Protein AF-A0A971LID7-F1 (afdb_monomer)

pLDDT: mean 89.4, std 10.36, range [44.41, 98.19]

Foldseek 3Di:
DPPVVVVVVVLVVVLVVQCVVCVVPDDPVVSVVCSVVVCCVVCVLLVDDQPQFCQFPVLQVLLLVLLQVVCVVPVPLNVVDDDDDFPDFVVPLVRLLVVVVVCVVVVHDLLPDAAEGEHRQFDADEKEKAKQADCPSSVLLQVLLCVLPVGHHYDHDDTNQNSVSVSTYIYIHHFYADPDDGDTDRPQPSHNPSNGGHVVSSVSSSVSVSVSSVD

Radius of gyration: 20.79 Å; Cα contacts (8 Å, |Δi|>4): 294; chains: 1; bounding box: 54×36×59 Å

Structure (mmCIF, N/CA/C/O backbone):
data_AF-A0A971LID7-F1
#
_entry.id   AF-A0A971LID7-F1
#
loop_
_atom_site.group_PDB
_atom_site.id
_atom_site.type_symbol
_atom_site.label_atom_id
_atom_site.label_alt_id
_atom_site.label_comp_id
_atom_site.label_asym_id
_atom_site.label_entity_id
_atom_site.label_seq_id
_atom_site.pdbx_PDB_ins_code
_atom_site.Cartn_x
_atom_site.Cartn_y
_atom_site.Cartn_z
_atom_site.occupancy
_atom_site.B_iso_or_equiv
_atom_site.auth_seq_id
_atom_site.auth_comp_id
_atom_site.auth_asym_id
_atom_site.auth_atom_id
_atom_site.pdbx_PDB_model_num
ATOM 1 N N . MET A 1 1 ? 10.188 20.038 -8.652 1.00 44.41 1 MET A N 1
ATOM 2 C CA . MET A 1 1 ? 10.215 19.538 -10.044 1.00 44.41 1 MET A CA 1
ATOM 3 C C . MET A 1 1 ? 9.379 18.275 -10.093 1.00 44.41 1 MET A C 1
ATOM 5 O O . MET A 1 1 ? 9.530 17.454 -9.197 1.00 44.41 1 MET A O 1
ATOM 9 N N . SER A 1 2 ? 8.440 18.159 -11.033 1.00 47.00 2 SER A N 1
ATOM 10 C CA . SER A 1 2 ? 7.658 16.927 -11.201 1.00 47.00 2 SER A CA 1
ATOM 11 C C . SER A 1 2 ? 8.573 15.790 -11.665 1.00 47.00 2 SER A C 1
ATOM 13 O O . SER A 1 2 ? 9.577 16.038 -12.333 1.00 47.00 2 SER A O 1
ATOM 15 N N . THR A 1 3 ? 8.239 14.547 -11.318 1.00 45.56 3 THR A N 1
ATOM 16 C CA . THR A 1 3 ? 9.013 13.346 -11.680 1.00 45.56 3 THR A CA 1
ATOM 17 C C . THR A 1 3 ? 9.307 13.278 -13.185 1.00 45.56 3 THR A C 1
ATOM 19 O O . THR A 1 3 ? 10.420 12.942 -13.576 1.00 45.56 3 THR A O 1
ATOM 22 N N . GLY A 1 4 ? 8.370 13.727 -14.030 1.00 45.84 4 GLY A N 1
ATOM 23 C CA . GLY A 1 4 ? 8.560 13.814 -15.483 1.00 45.84 4 GLY A CA 1
ATOM 24 C C . GLY A 1 4 ? 9.669 14.775 -15.935 1.00 45.84 4 GLY A C 1
ATOM 25 O O . GLY A 1 4 ? 10.348 14.493 -16.916 1.00 45.84 4 GLY A O 1
ATOM 26 N N . VAL A 1 5 ? 9.926 15.867 -15.204 1.00 51.91 5 VAL A N 1
ATOM 27 C CA . VAL A 1 5 ? 11.026 16.799 -15.526 1.00 51.91 5 VAL A CA 1
ATOM 28 C C . VAL A 1 5 ? 12.383 16.173 -15.203 1.00 51.91 5 VAL A C 1
ATOM 30 O O . VAL A 1 5 ? 13.340 16.358 -15.947 1.00 51.91 5 VAL A O 1
ATOM 33 N N . ILE A 1 6 ? 12.468 15.398 -14.118 1.00 59.06 6 ILE A N 1
ATOM 34 C CA . ILE A 1 6 ? 13.699 14.689 -13.740 1.00 59.06 6 ILE A CA 1
ATOM 35 C C . ILE A 1 6 ? 14.003 13.585 -14.759 1.00 59.06 6 ILE A C 1
ATOM 37 O O . ILE A 1 6 ? 15.133 13.495 -15.229 1.00 59.06 6 ILE A O 1
ATOM 41 N N . ILE A 1 7 ? 12.994 12.805 -15.162 1.00 66.81 7 ILE A N 1
ATOM 42 C CA . ILE A 1 7 ? 13.140 11.784 -16.210 1.00 66.81 7 ILE A CA 1
ATOM 43 C C . ILE A 1 7 ? 13.570 12.430 -17.532 1.00 66.81 7 ILE A C 1
ATOM 45 O O . ILE A 1 7 ? 14.521 11.963 -18.152 1.00 66.81 7 ILE A O 1
ATOM 49 N N . GLY A 1 8 ? 12.939 13.540 -17.930 1.00 67.50 8 GLY A N 1
ATOM 50 C CA . GLY A 1 8 ? 13.308 14.273 -19.142 1.00 67.50 8 GLY A CA 1
ATOM 51 C C . GLY A 1 8 ? 14.768 14.736 -19.138 1.00 67.50 8 GLY A C 1
ATOM 52 O O . GLY A 1 8 ? 15.484 14.511 -20.108 1.00 67.50 8 GLY A O 1
ATOM 53 N N . LEU A 1 9 ? 15.244 15.311 -18.030 1.00 69.81 9 LEU A N 1
ATOM 54 C CA . LEU A 1 9 ? 16.638 15.753 -17.898 1.00 69.81 9 LEU A CA 1
ATOM 55 C C . LEU A 1 9 ? 17.636 14.587 -17.915 1.00 69.81 9 LEU A C 1
ATOM 57 O O . LEU A 1 9 ? 18.691 14.699 -18.535 1.00 69.81 9 LEU A O 1
ATOM 61 N N . VAL A 1 10 ? 17.301 13.460 -17.277 1.00 73.38 10 VAL A N 1
ATOM 62 C CA . VAL A 1 10 ? 18.136 12.248 -17.300 1.00 73.38 10 VAL A CA 1
ATOM 63 C C . VAL A 1 10 ? 18.210 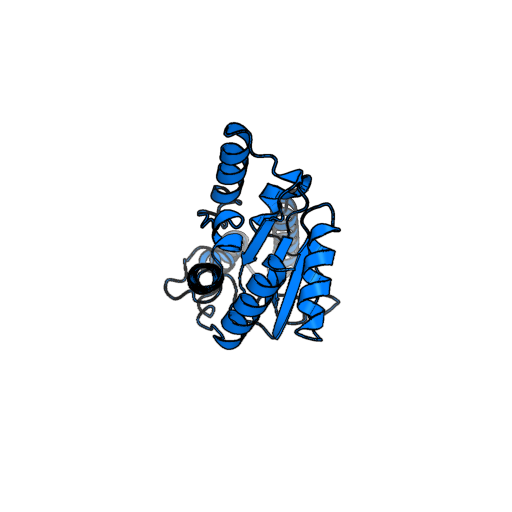11.663 -18.711 1.00 73.38 10 VAL A C 1
ATOM 65 O O . VAL A 1 10 ? 19.297 11.307 -19.158 1.00 73.38 10 VAL A O 1
ATOM 68 N N . LEU A 1 11 ? 17.094 11.613 -19.443 1.00 71.50 11 LEU A N 1
ATOM 69 C CA . LEU A 1 11 ? 17.064 11.119 -20.823 1.00 71.50 11 LEU A CA 1
ATOM 70 C C . LEU A 1 11 ? 17.853 12.016 -21.781 1.00 71.50 11 LEU A C 1
ATOM 72 O O . LEU A 1 11 ? 18.574 11.502 -22.632 1.00 71.50 11 LEU A O 1
ATOM 76 N N . VAL A 1 12 ? 17.772 13.339 -21.615 1.00 76.19 12 VAL A N 1
ATOM 77 C CA . VAL A 1 12 ? 18.581 14.290 -22.394 1.00 76.19 12 VAL A CA 1
ATOM 78 C C . VAL A 1 12 ? 20.069 14.122 -22.075 1.00 76.19 12 VAL A C 1
ATOM 80 O O . VAL A 1 12 ? 20.877 14.013 -22.995 1.00 76.19 12 VAL A O 1
ATOM 83 N N . GLY A 1 13 ? 20.433 14.023 -20.792 1.00 76.25 13 GLY A N 1
ATOM 84 C CA . GLY A 1 13 ? 21.824 13.834 -20.371 1.00 76.25 13 GLY A CA 1
ATOM 85 C C . GLY A 1 13 ? 22.430 12.509 -20.849 1.00 76.25 13 GLY A C 1
ATOM 86 O O . GLY A 1 13 ? 23.551 12.488 -21.356 1.00 76.25 13 GLY A O 1
ATOM 87 N N . LEU A 1 14 ? 21.680 11.407 -20.751 1.00 75.19 14 LEU A N 1
ATOM 88 C CA . LEU A 1 14 ? 22.087 10.107 -21.295 1.00 75.19 14 LEU A CA 1
ATOM 89 C C . LEU A 1 14 ? 22.173 10.138 -22.826 1.00 75.19 14 LEU A C 1
ATOM 91 O O . LEU A 1 14 ? 23.105 9.569 -23.389 1.00 75.19 14 LEU A O 1
ATOM 95 N N . GLY A 1 15 ? 21.248 10.838 -23.490 1.00 74.75 15 GLY A N 1
ATOM 96 C CA . GLY A 1 15 ? 21.253 11.035 -24.939 1.00 74.75 15 GLY A CA 1
ATOM 97 C C . GLY A 1 15 ? 22.497 11.774 -25.432 1.00 74.75 15 GLY A C 1
ATOM 98 O O . GLY A 1 15 ? 23.124 11.331 -26.391 1.00 74.75 15 GLY A O 1
ATOM 99 N N . GLU A 1 16 ? 22.919 12.842 -24.750 1.00 79.19 16 GLU A N 1
ATOM 100 C CA . GLU A 1 16 ? 24.163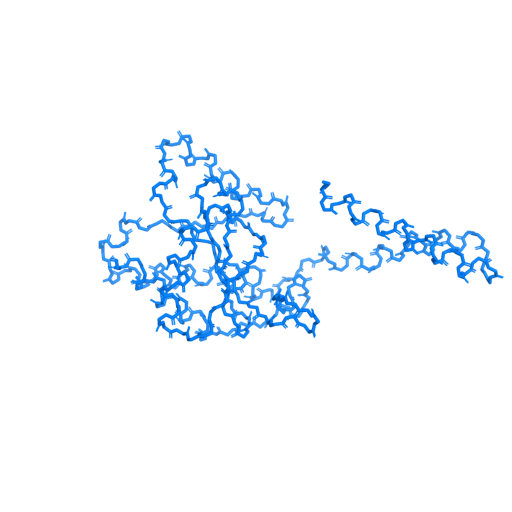 13.545 -25.088 1.00 79.19 16 GLU A CA 1
ATOM 101 C C . GLU A 1 16 ? 25.408 12.679 -24.886 1.00 79.19 16 GLU A C 1
ATOM 103 O O . GLU A 1 16 ? 26.316 12.692 -25.722 1.00 79.19 16 GLU A O 1
ATOM 108 N N . LEU A 1 17 ? 25.470 11.930 -23.782 1.00 79.12 17 LEU A N 1
ATOM 109 C CA . LEU A 1 17 ? 26.598 11.045 -23.496 1.00 79.12 17 LEU A CA 1
ATOM 110 C C . LEU A 1 17 ? 26.709 9.944 -24.563 1.00 79.12 17 LEU A C 1
ATOM 112 O O . LEU A 1 17 ? 27.794 9.674 -25.077 1.00 79.12 17 LEU A O 1
ATOM 116 N N . PHE A 1 18 ? 25.567 9.364 -24.940 1.00 78.69 18 PHE A N 1
ATOM 117 C CA . PHE A 1 18 ? 25.451 8.354 -25.988 1.00 78.69 18 PHE A CA 1
ATOM 118 C C . PHE A 1 18 ? 25.844 8.912 -27.361 1.00 78.69 18 PHE A C 1
ATOM 120 O O . PHE A 1 18 ? 26.627 8.291 -28.081 1.00 78.69 18 PHE A O 1
ATOM 127 N N . HIS A 1 19 ? 25.384 10.123 -27.695 1.00 78.31 19 HIS A N 1
ATOM 128 C CA . HIS A 1 19 ? 25.754 10.801 -28.933 1.00 78.31 19 HIS A CA 1
ATOM 129 C C . HIS A 1 19 ? 27.262 11.062 -28.993 1.00 78.31 19 HIS A C 1
ATOM 131 O O . HIS A 1 19 ? 27.889 10.768 -30.004 1.00 78.31 19 HIS A O 1
ATOM 137 N N . LYS A 1 20 ? 27.884 11.565 -27.919 1.00 83.81 20 LYS A N 1
ATOM 138 C CA . LYS A 1 20 ? 29.340 11.800 -27.880 1.00 83.81 20 LYS A CA 1
ATOM 139 C C . LYS A 1 20 ? 30.149 10.510 -28.031 1.00 83.81 20 LYS A C 1
ATOM 141 O O . LYS A 1 20 ? 31.185 10.528 -28.688 1.00 83.81 20 LYS A O 1
ATOM 146 N N . ALA A 1 21 ? 29.677 9.404 -27.457 1.00 84.19 21 ALA A N 1
ATOM 147 C CA . ALA A 1 21 ? 30.359 8.114 -27.528 1.00 84.19 21 ALA A CA 1
ATOM 148 C C . ALA A 1 21 ? 30.295 7.468 -28.925 1.00 84.19 21 ALA A C 1
ATOM 150 O O . ALA A 1 21 ? 31.259 6.832 -29.349 1.00 84.19 21 ALA A O 1
ATOM 151 N N . LEU A 1 22 ? 29.176 7.626 -29.639 1.00 83.38 22 LEU A N 1
ATOM 152 C CA . LEU A 1 22 ? 28.918 6.924 -30.903 1.00 83.38 22 LEU A CA 1
ATOM 153 C C . LEU A 1 22 ? 29.047 7.801 -32.156 1.00 83.38 22 LEU A C 1
ATOM 155 O O . LEU A 1 22 ? 29.185 7.258 -33.252 1.00 83.38 22 LEU A O 1
ATOM 159 N N . ALA A 1 23 ? 29.063 9.131 -32.010 1.00 85.69 23 ALA A N 1
ATOM 160 C CA . ALA A 1 23 ? 29.255 10.088 -33.106 1.00 85.69 23 ALA A CA 1
ATOM 161 C C . ALA A 1 23 ? 30.463 9.812 -34.015 1.00 85.69 23 ALA A C 1
ATOM 163 O O . ALA A 1 23 ? 30.320 9.994 -35.222 1.00 85.69 23 ALA A O 1
ATOM 164 N N . PRO A 1 24 ? 31.623 9.348 -33.509 1.00 89.94 24 PRO A N 1
ATOM 165 C CA . PRO A 1 24 ? 32.760 9.036 -34.376 1.00 89.94 24 PRO A CA 1
ATOM 166 C C . PRO A 1 24 ? 32.548 7.811 -35.278 1.00 89.94 24 PRO A C 1
ATOM 168 O O . PRO A 1 24 ? 33.286 7.637 -36.244 1.00 89.94 24 PRO A O 1
ATOM 171 N N . TYR A 1 25 ? 31.580 6.948 -34.957 1.00 90.00 25 TYR A N 1
ATOM 172 C CA . TYR A 1 25 ? 31.441 5.618 -35.559 1.00 90.00 25 TYR A CA 1
ATOM 173 C C . TYR A 1 25 ? 30.175 5.452 -36.403 1.00 90.00 25 TYR A C 1
ATOM 175 O O . TYR A 1 25 ? 30.097 4.517 -37.198 1.00 90.00 25 TYR A O 1
ATOM 183 N N . LEU A 1 26 ? 29.176 6.324 -36.233 1.00 88.69 26 LEU A N 1
ATOM 184 C CA . LEU A 1 26 ? 27.870 6.201 -36.879 1.00 88.69 26 LEU A CA 1
ATOM 185 C C . LEU A 1 26 ? 27.457 7.507 -37.571 1.00 88.69 26 LEU A C 1
ATOM 187 O O . LEU A 1 26 ? 27.704 8.592 -37.045 1.00 88.69 26 LEU A O 1
ATOM 191 N N . PRO A 1 27 ? 26.777 7.434 -38.728 1.00 90.56 27 PRO A N 1
ATOM 192 C CA . PRO A 1 27 ? 26.273 8.622 -39.401 1.00 90.56 27 PRO A CA 1
ATOM 193 C C . PRO A 1 27 ? 25.132 9.265 -38.594 1.00 90.56 27 PRO A C 1
ATOM 195 O O . PRO A 1 27 ? 24.313 8.573 -37.984 1.00 90.56 27 PRO A O 1
ATOM 198 N N . LEU A 1 28 ? 25.042 10.599 -38.635 1.00 83.69 28 LEU A N 1
ATOM 199 C CA . LEU A 1 28 ? 24.078 11.393 -37.857 1.00 83.69 28 LEU A CA 1
ATOM 200 C C . LEU A 1 28 ? 22.614 10.897 -37.939 1.00 83.69 28 LEU A C 1
ATOM 202 O O . LEU A 1 28 ? 21.976 10.810 -36.890 1.00 83.69 28 LEU A O 1
ATOM 206 N N . PRO A 1 29 ? 22.067 10.499 -39.110 1.00 86.38 29 PRO A N 1
ATOM 207 C CA . PRO A 1 29 ? 20.702 9.974 -39.185 1.00 86.38 29 PRO A CA 1
ATOM 208 C C . PRO A 1 29 ? 20.486 8.704 -38.348 1.00 86.38 29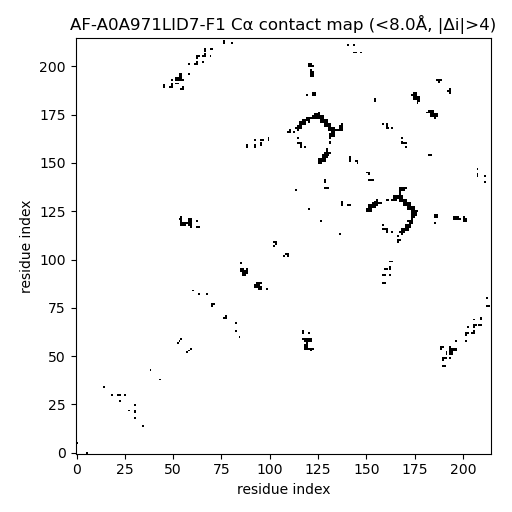 PRO A C 1
ATOM 210 O O . PRO A 1 29 ? 19.415 8.523 -37.773 1.00 86.38 29 PRO A O 1
ATOM 213 N N . VAL A 1 30 ? 21.505 7.843 -38.238 1.00 84.62 30 VAL A N 1
ATOM 214 C CA . VAL A 1 30 ? 21.444 6.610 -37.436 1.00 84.62 30 VAL A CA 1
ATOM 215 C C . VAL A 1 30 ? 21.461 6.940 -35.944 1.00 84.62 30 VAL A C 1
ATOM 217 O O . VAL A 1 30 ? 20.699 6.349 -35.185 1.00 84.62 30 VAL A O 1
ATOM 220 N N . LEU A 1 31 ? 22.262 7.918 -35.517 1.00 83.12 31 LEU A N 1
ATOM 221 C CA . LEU A 1 31 ? 22.300 8.364 -34.118 1.00 83.12 31 LEU A CA 1
ATOM 222 C C . LEU A 1 31 ? 20.969 8.971 -33.674 1.00 83.12 31 LEU A C 1
ATOM 224 O O . LEU A 1 31 ? 20.465 8.616 -32.611 1.00 83.12 31 LEU A O 1
ATOM 228 N N . LEU A 1 32 ? 20.371 9.824 -34.511 1.00 82.50 32 LEU A N 1
ATOM 229 C CA . LEU A 1 32 ? 19.053 10.405 -34.250 1.00 82.50 32 LEU A CA 1
ATOM 230 C C . LEU A 1 32 ? 17.966 9.322 -34.183 1.00 82.50 32 LEU A C 1
ATOM 232 O O . LEU A 1 32 ? 17.130 9.347 -33.281 1.00 82.50 32 LEU A O 1
ATOM 236 N N . ALA A 1 33 ? 18.006 8.337 -35.086 1.00 84.19 33 ALA A N 1
ATOM 237 C CA . ALA A 1 33 ? 17.080 7.208 -35.053 1.00 84.19 33 ALA A CA 1
ATOM 238 C C . ALA A 1 33 ? 17.233 6.379 -33.767 1.00 84.19 33 ALA A C 1
ATOM 240 O O . ALA A 1 33 ? 16.233 6.078 -33.121 1.00 84.19 33 ALA A O 1
ATOM 241 N N . LEU A 1 34 ? 18.462 6.058 -33.347 1.00 83.06 34 LEU A N 1
ATOM 242 C CA . LEU A 1 34 ? 18.717 5.332 -32.099 1.00 83.06 34 LEU A CA 1
ATOM 243 C C . LEU A 1 34 ? 18.244 6.117 -30.873 1.00 83.06 34 LEU A C 1
ATOM 245 O O . LEU A 1 34 ? 17.610 5.539 -29.996 1.00 83.06 34 LEU A O 1
ATOM 249 N N . GLN A 1 35 ? 18.496 7.426 -30.827 1.00 80.62 35 GLN A N 1
ATOM 250 C CA . GLN A 1 35 ? 18.089 8.286 -29.715 1.00 80.62 35 GLN A CA 1
ATOM 251 C C . GLN A 1 35 ? 16.563 8.378 -29.564 1.00 80.62 35 GLN A C 1
ATOM 253 O O . GLN A 1 35 ? 16.073 8.515 -28.446 1.00 80.62 35 GLN A O 1
ATOM 258 N N . LEU A 1 36 ? 15.810 8.266 -30.663 1.00 81.94 36 LEU A N 1
ATOM 259 C CA . LEU A 1 36 ? 14.346 8.237 -30.644 1.00 81.94 36 LEU A CA 1
ATOM 260 C C . LEU A 1 36 ? 13.784 6.831 -30.383 1.00 81.94 36 LEU A C 1
ATOM 262 O O . LEU A 1 36 ? 12.818 6.687 -29.637 1.00 81.94 36 LEU A O 1
ATOM 266 N N . LEU A 1 37 ? 14.383 5.789 -30.966 1.00 83.50 37 LEU A N 1
ATOM 267 C CA . LEU A 1 37 ? 13.881 4.414 -30.875 1.00 83.50 37 LEU A CA 1
ATOM 268 C C . LEU A 1 37 ? 14.213 3.739 -29.542 1.00 83.50 37 LEU A C 1
ATOM 270 O O . LEU A 1 37 ? 13.381 2.996 -29.031 1.00 83.50 37 LEU A O 1
ATOM 274 N N . LEU A 1 38 ? 15.388 3.989 -28.956 1.00 80.12 38 LEU A N 1
ATOM 275 C CA . LEU A 1 38 ? 15.793 3.362 -27.690 1.00 80.12 38 LEU A CA 1
ATOM 276 C C . LEU A 1 38 ? 14.823 3.663 -26.541 1.00 80.12 38 LEU A C 1
ATOM 278 O O . LEU A 1 38 ? 14.383 2.709 -25.903 1.00 80.12 38 LEU A O 1
ATOM 282 N N . PRO A 1 39 ? 14.426 4.926 -26.281 1.00 76.81 39 PRO A N 1
ATOM 283 C CA . PRO A 1 39 ? 13.417 5.218 -25.271 1.00 76.81 39 PRO A CA 1
ATOM 284 C C . PRO A 1 39 ? 12.103 4.500 -25.567 1.00 76.81 39 PRO A C 1
ATOM 286 O O . PRO A 1 39 ? 11.531 3.897 -24.669 1.00 76.81 39 PRO A O 1
ATOM 289 N N . VAL A 1 40 ? 11.645 4.490 -26.822 1.00 78.75 40 VAL A N 1
ATOM 290 C CA . VAL A 1 40 ? 10.414 3.776 -27.184 1.00 78.75 40 VAL A CA 1
ATOM 291 C C . VAL A 1 40 ? 10.546 2.289 -26.858 1.00 78.75 40 VAL A C 1
ATOM 293 O O . VAL A 1 40 ? 9.693 1.754 -26.172 1.00 78.75 40 VAL A O 1
ATOM 296 N N . ILE A 1 41 ? 11.632 1.626 -27.247 1.00 79.94 41 ILE A N 1
ATOM 297 C CA . ILE A 1 41 ? 11.834 0.192 -26.985 1.00 79.94 41 ILE A CA 1
ATOM 298 C C . ILE A 1 41 ? 11.955 -0.105 -25.482 1.00 79.94 41 ILE A C 1
ATOM 300 O O . ILE A 1 41 ? 11.443 -1.120 -25.018 1.00 79.94 41 ILE A O 1
ATOM 304 N N . VAL A 1 42 ? 12.613 0.769 -24.717 1.00 75.12 42 VAL A N 1
ATOM 305 C CA . VAL A 1 42 ? 12.820 0.590 -23.271 1.00 75.12 42 VAL A CA 1
ATOM 306 C C . VAL A 1 42 ? 11.546 0.876 -22.473 1.00 75.12 42 VAL A C 1
ATOM 308 O O . VAL A 1 42 ? 11.257 0.159 -21.518 1.00 75.12 42 VAL A O 1
ATOM 311 N N . PHE A 1 43 ? 10.774 1.899 -22.851 1.00 71.00 43 PHE A N 1
ATOM 312 C CA . PHE A 1 43 ? 9.594 2.338 -22.102 1.00 71.00 43 PHE A CA 1
ATOM 313 C C . PHE A 1 43 ? 8.289 1.698 -22.586 1.00 71.00 43 PHE A C 1
ATOM 315 O O . PHE A 1 43 ? 7.395 1.509 -21.769 1.00 71.00 43 PHE A O 1
ATOM 322 N N . LEU A 1 44 ? 8.155 1.319 -23.863 1.00 73.06 44 LEU A N 1
ATOM 323 C CA . LEU A 1 44 ? 6.929 0.712 -24.406 1.00 73.06 44 LEU A CA 1
ATOM 324 C C . LEU A 1 44 ? 6.457 -0.519 -23.609 1.00 73.06 44 LEU A C 1
ATOM 326 O O . LEU A 1 44 ? 5.259 -0.590 -23.338 1.00 73.06 44 LEU A O 1
ATOM 330 N N . PRO A 1 45 ? 7.333 -1.446 -23.163 1.00 69.38 45 PRO A N 1
ATOM 331 C CA . PRO A 1 45 ? 6.907 -2.584 -22.351 1.00 69.38 45 PRO A CA 1
ATOM 332 C C . PRO A 1 45 ? 6.262 -2.192 -21.016 1.00 69.38 45 PRO A C 1
ATOM 334 O O . PRO A 1 45 ? 5.420 -2.939 -20.532 1.00 69.38 45 PRO A O 1
ATOM 337 N N . LEU A 1 46 ? 6.601 -1.026 -20.448 1.00 64.94 46 LEU A N 1
ATOM 338 C CA . LEU A 1 46 ? 5.989 -0.522 -19.209 1.00 64.94 46 LEU A CA 1
ATOM 339 C C . LEU A 1 46 ? 4.527 -0.098 -19.410 1.00 64.94 46 LEU A C 1
ATOM 341 O O . LEU A 1 46 ? 3.780 -0.003 -18.445 1.00 64.94 46 LEU A O 1
ATOM 345 N N . PHE A 1 47 ? 4.113 0.150 -20.656 1.00 67.31 47 PHE A N 1
ATOM 346 C CA . PHE A 1 47 ? 2.742 0.526 -21.006 1.00 67.31 47 PHE A CA 1
ATOM 347 C C . PHE A 1 47 ? 1.897 -0.656 -21.492 1.00 67.31 47 PHE A C 1
ATOM 349 O O . PHE A 1 47 ? 0.746 -0.455 -21.875 1.00 67.31 47 PHE A O 1
ATOM 356 N N . ILE A 1 48 ? 2.443 -1.877 -21.510 1.00 73.25 48 ILE A N 1
ATOM 357 C CA . ILE A 1 48 ? 1.693 -3.085 -21.869 1.00 73.25 48 ILE A CA 1
ATOM 358 C C . ILE A 1 48 ? 1.107 -3.675 -20.579 1.00 73.25 48 ILE A C 1
ATOM 360 O O . ILE A 1 48 ? 1.867 -4.195 -19.760 1.00 73.25 48 ILE A O 1
ATOM 364 N N . PRO A 1 49 ? -0.227 -3.648 -20.384 1.00 72.75 49 PRO A N 1
ATOM 365 C CA . PRO A 1 49 ? -0.830 -4.165 -19.163 1.00 72.75 49 PRO A CA 1
ATOM 366 C C . PRO A 1 49 ? -0.575 -5.666 -19.005 1.00 72.75 49 PRO A C 1
ATOM 368 O O . PRO A 1 49 ? -0.833 -6.456 -19.922 1.00 72.75 49 PRO A O 1
ATOM 371 N N . ASN A 1 50 ? -0.119 -6.078 -17.823 1.00 80.62 50 ASN A N 1
ATOM 372 C CA . ASN A 1 50 ? -0.001 -7.490 -17.483 1.00 80.62 50 ASN A CA 1
ATOM 373 C C . ASN A 1 50 ? -1.386 -8.060 -17.129 1.00 80.62 50 ASN A C 1
ATOM 375 O O . ASN A 1 50 ? -1.934 -7.784 -16.065 1.00 80.62 50 ASN A O 1
ATOM 379 N N . LYS A 1 51 ? -1.949 -8.902 -18.004 1.00 82.94 51 LYS A N 1
ATOM 380 C CA . LYS A 1 51 ? -3.259 -9.551 -17.782 1.00 82.94 51 LYS A CA 1
ATOM 381 C C . LYS A 1 51 ? -3.258 -10.592 -16.658 1.00 82.94 51 LYS A C 1
ATOM 383 O O . LYS A 1 51 ? -4.325 -11.034 -16.246 1.00 82.94 51 LYS A O 1
ATOM 388 N N . HIS A 1 52 ? -2.082 -11.006 -16.199 1.00 88.25 52 HIS A N 1
ATOM 389 C CA . HIS A 1 52 ? -1.901 -12.016 -15.160 1.00 88.25 52 HIS A CA 1
ATOM 390 C C . HIS A 1 52 ? -1.395 -11.409 -13.851 1.00 88.25 52 HIS A C 1
ATOM 392 O O . HIS A 1 52 ? -0.813 -12.124 -13.041 1.00 88.25 52 HIS A O 1
ATOM 398 N N . CYS A 1 53 ? -1.608 -10.104 -13.655 1.00 89.31 53 CYS A N 1
ATOM 399 C CA . CYS A 1 53 ? -1.120 -9.403 -12.481 1.00 89.31 53 CYS A CA 1
ATOM 400 C C . CYS A 1 53 ? -1.737 -9.954 -11.188 1.00 89.31 53 CYS A C 1
ATOM 402 O O . CYS A 1 53 ? -2.962 -9.928 -11.024 1.00 89.31 53 CYS A O 1
ATOM 404 N N . LEU A 1 54 ? -0.899 -10.454 -10.274 1.00 94.12 54 LEU A N 1
ATOM 405 C CA . LEU A 1 54 ? -1.352 -11.006 -8.992 1.00 94.12 54 LEU A CA 1
ATOM 406 C C . LEU A 1 54 ? -1.029 -10.104 -7.800 1.00 94.12 54 LEU A C 1
ATOM 408 O O . LEU A 1 54 ? -1.791 -10.116 -6.832 1.00 94.12 54 LEU A O 1
ATOM 412 N N . ASN A 1 55 ? 0.049 -9.319 -7.850 1.00 95.19 55 ASN A N 1
ATOM 413 C CA . ASN A 1 55 ? 0.403 -8.402 -6.778 1.00 95.19 55 ASN A CA 1
ATOM 414 C C . ASN A 1 55 ? -0.191 -7.008 -7.011 1.00 95.19 55 ASN A C 1
ATOM 416 O O . ASN A 1 55 ? -1.001 -6.601 -6.181 1.00 95.19 55 ASN A O 1
ATOM 420 N N . ASP A 1 56 ? 0.141 -6.337 -8.119 1.00 92.94 56 ASP A N 1
ATOM 421 C CA . ASP A 1 56 ? -0.175 -4.929 -8.430 1.00 92.94 56 ASP A CA 1
ATOM 422 C C . ASP A 1 56 ? -1.465 -4.710 -9.274 1.00 92.94 56 ASP A C 1
ATOM 424 O O . ASP A 1 56 ? -1.492 -4.857 -10.492 1.00 92.94 56 ASP A O 1
ATOM 428 N N . ASN A 1 57 ? -2.625 -4.386 -8.709 1.00 93.88 57 ASN A N 1
ATOM 429 C CA . ASN A 1 57 ? -2.943 -4.391 -7.287 1.00 93.88 57 ASN A CA 1
ATOM 430 C C . ASN A 1 57 ? -4.000 -5.454 -6.924 1.00 93.88 57 ASN A C 1
ATOM 432 O O . ASN A 1 57 ? -4.804 -5.290 -6.001 1.00 93.88 57 ASN A O 1
ATOM 436 N N . THR A 1 58 ? -4.013 -6.584 -7.645 1.00 95.69 58 THR A N 1
ATOM 437 C CA . THR A 1 58 ? -4.895 -7.730 -7.346 1.00 95.69 58 THR A CA 1
ATOM 438 C C . THR A 1 58 ? -4.756 -8.182 -5.886 1.00 95.69 58 THR A C 1
ATOM 440 O O . THR A 1 58 ? -5.754 -8.524 -5.247 1.00 95.69 58 THR A O 1
ATOM 443 N N . SER A 1 59 ? -3.551 -8.115 -5.309 1.00 97.56 59 SER A N 1
ATOM 444 C CA . SER A 1 59 ? -3.322 -8.474 -3.907 1.00 97.56 59 SER A CA 1
ATOM 445 C C . SER A 1 59 ? -4.044 -7.554 -2.917 1.00 97.56 59 SER A C 1
ATOM 447 O O . SER A 1 59 ? -4.619 -8.051 -1.947 1.00 97.56 59 SER A O 1
ATOM 449 N N . GLY A 1 60 ? -4.082 -6.241 -3.170 1.00 97.44 60 GLY A N 1
ATOM 450 C CA . GLY A 1 60 ? -4.828 -5.278 -2.361 1.00 97.44 60 GLY A CA 1
ATOM 451 C C . GLY A 1 60 ? -6.334 -5.539 -2.404 1.00 97.44 60 GLY A C 1
ATOM 452 O O . GLY A 1 60 ? -7.000 -5.513 -1.365 1.00 97.44 60 GLY A O 1
ATOM 453 N N . VAL A 1 61 ? -6.866 -5.900 -3.578 1.00 97.56 61 VAL A N 1
ATOM 454 C CA . VAL A 1 61 ? -8.272 -6.316 -3.728 1.00 97.56 61 VAL A CA 1
ATOM 455 C C . VAL A 1 61 ? -8.557 -7.571 -2.900 1.00 97.56 61 VAL A C 1
ATOM 457 O O . VAL A 1 61 ? -9.513 -7.596 -2.124 1.00 97.56 61 VAL A O 1
ATOM 460 N N . ILE A 1 62 ? -7.712 -8.600 -3.013 1.00 98.00 62 ILE A N 1
ATOM 461 C CA . ILE A 1 62 ? -7.856 -9.848 -2.251 1.00 98.00 62 ILE A CA 1
ATOM 462 C C . ILE A 1 62 ? -7.781 -9.581 -0.739 1.00 98.00 62 ILE A C 1
ATOM 464 O O . ILE A 1 62 ? -8.569 -10.151 0.020 1.00 98.00 62 ILE A O 1
ATOM 468 N N . ALA A 1 63 ? -6.877 -8.709 -0.286 1.00 98.19 63 ALA A N 1
ATOM 469 C CA . ALA A 1 63 ? -6.775 -8.321 1.120 1.00 98.19 63 ALA A CA 1
ATOM 470 C C . ALA A 1 63 ? -8.064 -7.643 1.614 1.00 98.19 63 ALA A C 1
ATOM 472 O O . ALA A 1 63 ? -8.612 -8.043 2.640 1.00 98.19 63 ALA A O 1
ATOM 473 N N . LEU A 1 64 ? -8.610 -6.680 0.861 1.00 97.94 64 LEU A N 1
ATOM 474 C CA . LEU A 1 64 ? -9.864 -6.009 1.220 1.00 97.94 64 LEU A CA 1
ATOM 475 C C . LEU A 1 64 ? -11.055 -6.973 1.265 1.00 97.94 64 LEU A C 1
ATOM 477 O O . LEU A 1 64 ? -11.880 -6.868 2.171 1.00 97.94 64 LEU A O 1
ATOM 481 N N . LEU A 1 65 ? -11.141 -7.931 0.338 1.00 98.19 65 LEU A N 1
ATOM 482 C CA . LEU A 1 65 ? -12.193 -8.952 0.351 1.00 98.19 65 LEU A CA 1
A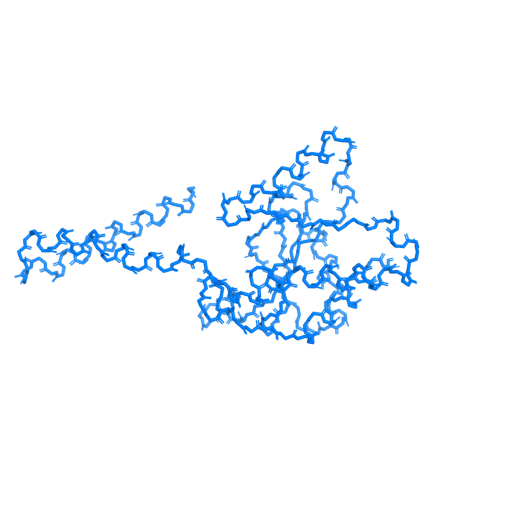TOM 483 C C . LEU A 1 65 ? -12.060 -9.903 1.550 1.00 98.19 65 LEU A C 1
ATOM 485 O O . LEU A 1 65 ? -13.068 -10.254 2.167 1.00 98.19 65 LEU A O 1
ATOM 489 N N . ASN A 1 66 ? -10.836 -10.285 1.925 1.00 98.00 66 ASN A N 1
ATOM 490 C CA . ASN A 1 66 ? -10.598 -11.089 3.125 1.00 98.00 66 ASN A CA 1
ATOM 491 C C . ASN A 1 66 ? -10.956 -10.333 4.407 1.00 98.00 66 ASN A C 1
ATOM 493 O O . ASN A 1 66 ? -11.630 -10.897 5.269 1.00 98.00 66 ASN A O 1
ATOM 497 N N . ILE A 1 67 ? -10.596 -9.050 4.505 1.00 97.69 67 ILE A N 1
ATOM 498 C CA . ILE A 1 67 ? -11.004 -8.182 5.616 1.00 97.69 67 ILE A CA 1
ATOM 499 C C . ILE A 1 67 ? -12.532 -8.061 5.654 1.00 97.69 67 ILE A C 1
ATOM 501 O O . ILE A 1 67 ? -13.130 -8.245 6.710 1.00 97.69 67 ILE A O 1
ATOM 505 N N . ALA A 1 68 ? -13.190 -7.828 4.513 1.00 97.06 68 ALA A N 1
ATOM 506 C CA . ALA A 1 68 ? -14.651 -7.765 4.434 1.00 97.06 68 ALA A CA 1
ATOM 507 C C . ALA A 1 68 ? -15.311 -9.046 4.963 1.00 97.06 68 ALA A C 1
ATOM 509 O O . ALA A 1 68 ? -16.290 -8.977 5.708 1.00 97.06 68 ALA A O 1
ATOM 510 N N . ARG A 1 69 ? -14.761 -10.211 4.594 1.00 97.31 69 ARG A N 1
ATOM 511 C CA . ARG A 1 69 ? -15.227 -11.516 5.069 1.00 97.31 69 ARG A CA 1
ATOM 512 C C . ARG A 1 69 ? -15.036 -11.656 6.577 1.00 97.31 69 ARG A C 1
ATOM 514 O O . ARG A 1 69 ? -15.987 -12.041 7.247 1.00 97.31 69 ARG A O 1
ATOM 521 N N . ALA A 1 70 ? -13.851 -11.332 7.093 1.00 96.69 70 ALA A N 1
ATOM 522 C CA . ALA A 1 70 ? -13.531 -11.432 8.516 1.00 96.69 70 ALA A CA 1
ATOM 523 C C . ALA A 1 70 ? -14.405 -10.502 9.373 1.00 96.69 70 ALA A C 1
ATOM 525 O O . ALA A 1 70 ? -14.893 -10.904 10.421 1.00 96.69 70 ALA A O 1
ATOM 526 N N . LEU A 1 71 ? -14.705 -9.289 8.896 1.00 95.94 71 LEU A N 1
ATOM 527 C CA . LEU A 1 71 ? -15.571 -8.336 9.599 1.00 95.94 71 LEU A CA 1
ATOM 528 C C . LEU A 1 71 ? -17.018 -8.825 9.791 1.00 95.94 71 LEU A C 1
ATOM 530 O O . LEU A 1 71 ? -17.745 -8.235 10.592 1.00 95.94 71 LEU A O 1
ATOM 534 N N . ASN A 1 72 ? -17.463 -9.883 9.102 1.00 94.94 72 ASN A N 1
ATOM 535 C CA . ASN A 1 72 ? -18.772 -10.484 9.375 1.00 94.94 72 ASN A CA 1
ATOM 536 C C . ASN A 1 72 ? -18.866 -11.059 10.791 1.00 94.94 72 ASN A C 1
ATOM 538 O O . ASN A 1 72 ? -19.948 -11.016 11.377 1.00 94.94 72 ASN A O 1
ATOM 542 N N . ASP A 1 73 ? -17.739 -11.496 11.350 1.00 95.19 73 ASP A N 1
ATOM 543 C CA . ASP A 1 73 ? -17.656 -12.019 12.711 1.00 95.19 73 ASP A CA 1
ATOM 544 C C . ASP A 1 73 ? -17.582 -10.884 13.760 1.00 95.19 73 ASP A C 1
ATOM 546 O O . ASP A 1 73 ? -17.712 -11.130 14.957 1.00 95.19 73 ASP A O 1
ATOM 550 N N . TYR A 1 74 ? -17.466 -9.616 13.321 1.00 94.56 74 TYR A N 1
ATOM 551 C CA . TYR A 1 74 ? -17.330 -8.423 14.172 1.00 94.56 74 TYR A CA 1
ATOM 552 C C . TYR A 1 74 ? -18.377 -7.337 13.834 1.00 94.56 74 TYR A C 1
ATOM 554 O O . TYR A 1 74 ? -18.048 -6.299 13.243 1.00 94.56 74 TYR A O 1
ATOM 562 N N . PRO A 1 75 ? -19.656 -7.497 14.240 1.00 91.62 75 PRO A N 1
ATOM 563 C CA . PRO A 1 75 ? -20.743 -6.591 13.843 1.00 91.62 75 PRO A CA 1
ATOM 564 C C . PRO A 1 75 ? -20.524 -5.113 14.205 1.00 91.62 75 PRO A C 1
ATOM 566 O O . PRO A 1 75 ? -20.972 -4.222 13.481 1.00 91.62 75 PRO A O 1
ATOM 569 N N . ASN A 1 76 ? -19.832 -4.839 15.316 1.00 92.50 76 ASN A N 1
ATOM 570 C CA . ASN A 1 76 ? -19.508 -3.477 15.748 1.00 92.50 76 ASN A CA 1
ATOM 571 C C . ASN A 1 76 ? -18.456 -2.824 14.840 1.00 92.50 76 ASN A C 1
ATOM 573 O O . ASN A 1 76 ? -18.633 -1.670 14.443 1.00 92.50 76 ASN A O 1
ATOM 577 N N . LEU A 1 77 ? -17.410 -3.564 14.460 1.00 92.88 77 LEU A N 1
ATOM 578 C CA . LEU A 1 77 ? -16.367 -3.081 13.551 1.00 92.88 77 LEU A CA 1
ATOM 579 C C . LEU A 1 77 ? -16.906 -2.877 12.144 1.00 92.88 77 LEU A C 1
ATOM 581 O O . LEU A 1 77 ? -16.641 -1.848 11.525 1.00 92.88 77 LEU A O 1
ATOM 585 N N . ARG A 1 78 ? -17.755 -3.794 11.672 1.00 92.75 78 ARG A N 1
ATOM 586 C CA . ARG A 1 78 ? -18.392 -3.703 10.355 1.00 92.75 78 ARG A CA 1
ATOM 587 C C . ARG A 1 78 ? -19.165 -2.396 10.141 1.00 92.75 78 ARG A C 1
ATOM 589 O O . ARG A 1 78 ? -19.261 -1.931 9.012 1.00 92.75 78 ARG A O 1
ATOM 596 N N . ARG A 1 79 ? -19.705 -1.780 11.201 1.00 90.75 79 ARG A N 1
ATOM 597 C CA . ARG A 1 79 ? -20.394 -0.473 11.120 1.00 90.75 79 ARG A CA 1
ATOM 598 C C . ARG A 1 79 ? -19.443 0.728 11.094 1.00 90.75 79 ARG A C 1
ATOM 600 O O . ARG A 1 79 ? -19.869 1.819 10.725 1.00 90.75 79 ARG A O 1
ATOM 607 N N . ARG A 1 80 ? -18.189 0.552 11.519 1.00 91.75 80 ARG A N 1
ATOM 608 C CA . ARG A 1 80 ? -17.176 1.616 11.648 1.00 91.75 80 ARG A CA 1
ATOM 609 C C . ARG A 1 80 ? -16.162 1.610 10.507 1.00 91.75 80 ARG A C 1
ATOM 611 O O . ARG A 1 80 ? -15.624 2.660 10.168 1.00 91.75 80 ARG A O 1
ATOM 618 N N . VAL A 1 81 ? -15.923 0.450 9.903 1.00 94.56 81 VAL A N 1
ATOM 619 C CA . VAL A 1 81 ? -14.976 0.281 8.800 1.00 94.56 81 VAL A CA 1
ATOM 620 C C . VAL A 1 81 ? -15.678 0.492 7.461 1.00 94.56 81 VAL A C 1
ATOM 622 O O . VAL A 1 81 ? -16.762 -0.033 7.212 1.00 94.56 81 VAL A O 1
ATOM 625 N N . ARG A 1 82 ? -15.038 1.256 6.574 1.00 94.81 82 ARG A N 1
ATOM 626 C CA . ARG A 1 82 ? -15.446 1.413 5.175 1.00 94.81 82 ARG A CA 1
ATOM 627 C C . ARG A 1 82 ? -14.353 0.846 4.286 1.00 94.81 82 ARG A C 1
ATOM 629 O O . ARG A 1 82 ? -13.186 1.172 4.477 1.00 94.81 82 ARG A O 1
ATOM 636 N N . LEU A 1 83 ? -14.745 0.034 3.313 1.00 96.81 83 LEU A N 1
ATOM 637 C CA . LEU A 1 83 ? -13.843 -0.533 2.317 1.00 96.81 83 LEU A CA 1
ATOM 638 C C . LEU A 1 83 ? -14.124 0.146 0.978 1.00 96.81 83 LEU A C 1
ATOM 640 O O . LEU A 1 83 ? -15.286 0.330 0.613 1.00 96.81 83 LEU A O 1
ATOM 644 N N . ALA A 1 84 ? -13.071 0.539 0.270 1.00 96.81 84 ALA A N 1
ATOM 645 C CA . ALA A 1 84 ? -13.175 1.197 -1.023 1.00 96.81 84 ALA A CA 1
ATOM 646 C C . ALA A 1 84 ? -12.178 0.575 -1.997 1.00 96.81 84 ALA A C 1
ATOM 648 O O . ALA A 1 84 ? -11.008 0.410 -1.667 1.00 96.81 84 ALA A O 1
ATOM 649 N N . LEU A 1 85 ? -12.665 0.257 -3.193 1.00 97.50 85 LEU A N 1
ATOM 650 C CA . LEU A 1 85 ? -11.848 -0.092 -4.347 1.00 97.50 85 LEU A CA 1
ATOM 651 C C . LEU A 1 85 ? -11.818 1.135 -5.255 1.00 97.50 85 LEU A C 1
ATOM 653 O O . LEU A 1 85 ? -12.871 1.692 -5.572 1.00 97.50 85 LEU A O 1
ATOM 657 N N . VAL A 1 86 ? -10.622 1.583 -5.613 1.00 95.56 86 VAL A N 1
ATOM 658 C CA . VAL A 1 86 ? -10.406 2.743 -6.482 1.00 95.56 86 VAL A CA 1
ATOM 659 C C . VAL A 1 86 ? -9.758 2.286 -7.779 1.00 95.56 86 VAL A C 1
ATOM 661 O O . VAL A 1 86 ? -9.052 1.285 -7.806 1.00 95.56 86 VAL A O 1
ATOM 664 N N . ASP A 1 87 ? -10.048 3.010 -8.853 1.00 92.62 87 ASP A N 1
ATOM 665 C CA . ASP A 1 87 ? -9.555 2.714 -10.195 1.00 92.62 87 ASP A CA 1
ATOM 666 C C . ASP A 1 87 ? -8.599 3.820 -10.670 1.00 92.62 87 ASP A C 1
ATOM 668 O O . ASP A 1 87 ? -8.592 4.931 -10.126 1.00 92.62 87 ASP A O 1
ATOM 672 N N . LEU A 1 88 ? -7.829 3.538 -11.720 1.00 90.81 88 LEU A N 1
ATOM 673 C CA . LEU A 1 88 ? -6.949 4.494 -12.392 1.00 90.81 88 LEU A CA 1
ATOM 674 C C . LEU A 1 88 ? -5.880 5.107 -11.460 1.00 90.81 88 LEU A C 1
ATOM 676 O O . LEU A 1 88 ? -5.595 6.310 -11.539 1.00 90.81 88 LEU A O 1
ATOM 680 N N . GLU A 1 89 ? -5.294 4.287 -10.580 1.00 89.94 89 GLU A N 1
ATOM 681 C CA . GLU A 1 89 ? -4.111 4.638 -9.771 1.00 89.94 89 GLU A CA 1
ATOM 682 C C . GLU A 1 89 ? -2.945 5.015 -10.702 1.00 89.94 89 GLU A C 1
ATOM 684 O O . GLU A 1 89 ? -2.471 6.155 -10.679 1.00 89.94 89 GLU A O 1
ATOM 689 N N . GLU A 1 90 ? -2.649 4.130 -11.656 1.00 82.19 90 GLU A N 1
ATOM 690 C CA . GLU A 1 90 ? -1.535 4.223 -12.613 1.00 82.19 90 GLU A CA 1
ATOM 691 C C . GLU A 1 90 ? -1.625 5.422 -13.570 1.00 82.19 90 GLU A C 1
ATOM 693 O O . GLU A 1 90 ? -0.654 5.830 -14.209 1.00 82.19 90 GLU A O 1
ATOM 698 N N . VAL A 1 91 ? -2.812 6.028 -13.675 1.00 84.38 91 VAL A N 1
ATOM 699 C CA . VAL A 1 91 ? -3.079 7.215 -14.507 1.00 84.38 91 VAL A CA 1
ATOM 700 C C . VAL A 1 91 ? -3.024 8.504 -13.666 1.00 84.38 91 VAL A C 1
ATOM 702 O O . VAL A 1 91 ? -3.456 9.575 -14.092 1.00 84.38 91 VAL A O 1
ATOM 705 N N . GLY A 1 92 ? -2.464 8.435 -12.454 1.00 85.31 92 GLY A N 1
ATOM 706 C CA . GLY A 1 92 ? -2.218 9.590 -11.591 1.00 85.31 92 GLY A CA 1
ATOM 707 C C . GLY A 1 92 ? -3.194 9.729 -10.422 1.00 85.31 92 GLY A C 1
ATOM 708 O O . GLY A 1 92 ? -3.597 10.851 -10.085 1.00 85.31 92 GLY A O 1
ATOM 709 N N . LEU A 1 93 ? -3.535 8.610 -9.776 1.00 93.62 93 LEU A N 1
ATOM 710 C CA . LEU A 1 93 ? -4.367 8.531 -8.569 1.00 93.62 93 LEU A CA 1
ATOM 711 C C . LEU A 1 93 ? -5.794 9.051 -8.793 1.00 93.62 93 LEU A C 1
ATOM 713 O O . LEU A 1 93 ? -6.394 9.687 -7.919 1.00 93.62 93 LEU A O 1
ATOM 717 N N . VAL A 1 94 ? -6.335 8.874 -10.001 1.00 95.00 94 VAL A N 1
ATOM 718 C CA . VAL A 1 94 ? -7.588 9.528 -10.402 1.00 95.00 94 VAL A CA 1
ATOM 719 C C . VAL A 1 94 ? -8.743 9.056 -9.520 1.00 95.00 94 VAL A C 1
ATOM 721 O O . VAL A 1 94 ? -9.480 9.899 -8.998 1.00 95.00 94 VAL A O 1
ATOM 724 N N . GLY A 1 95 ? -8.876 7.748 -9.288 1.00 96.06 95 GLY A N 1
ATOM 725 C CA . GLY A 1 95 ? -9.937 7.183 -8.455 1.00 96.06 95 GLY A CA 1
ATOM 726 C C . GLY A 1 95 ? -9.877 7.655 -7.005 1.00 96.06 95 GLY A C 1
ATOM 727 O O . GLY A 1 95 ? -10.872 8.167 -6.489 1.00 96.06 95 GLY A O 1
ATOM 728 N N . SER A 1 96 ? -8.716 7.576 -6.348 1.00 97.00 96 SER A N 1
ATOM 729 C CA . SER A 1 96 ? -8.580 8.002 -4.946 1.00 97.00 96 SER A CA 1
ATOM 730 C C . SER A 1 96 ? -8.786 9.506 -4.755 1.00 97.00 96 SER A C 1
ATOM 732 O O . SER A 1 96 ? -9.383 9.929 -3.759 1.00 97.00 96 SER A O 1
ATOM 734 N N . ARG A 1 97 ? -8.388 10.342 -5.725 1.00 97.00 97 ARG A N 1
ATOM 735 C CA . ARG A 1 97 ? -8.682 11.786 -5.702 1.00 97.00 97 ARG A CA 1
ATOM 736 C C . ARG A 1 97 ? -10.178 12.063 -5.802 1.00 97.00 97 ARG A C 1
ATOM 738 O O . ARG A 1 97 ? -10.679 12.903 -5.051 1.00 97.00 97 ARG A O 1
ATOM 745 N N . HIS A 1 98 ? -10.885 11.368 -6.692 1.00 97.25 98 HIS A N 1
ATOM 746 C CA . HIS A 1 98 ? -12.337 11.495 -6.817 1.00 97.25 98 HIS A CA 1
ATOM 747 C C . HIS A 1 98 ? -13.052 10.992 -5.563 1.00 97.25 98 HIS A C 1
ATOM 749 O O . HIS A 1 98 ? -13.939 11.683 -5.065 1.00 97.25 98 HIS A O 1
ATOM 755 N N . LEU A 1 99 ? -12.623 9.861 -4.994 1.00 97.50 99 LEU A N 1
ATOM 756 C CA . LEU A 1 99 ? -13.157 9.344 -3.734 1.00 97.50 99 LEU A CA 1
ATOM 757 C C . LEU A 1 99 ? -13.006 10.370 -2.607 1.00 97.50 99 LEU A C 1
ATOM 759 O O . LEU A 1 99 ? -13.979 10.678 -1.919 1.00 97.50 99 LEU A O 1
ATOM 763 N N . ARG A 1 100 ? -11.813 10.957 -2.449 1.00 97.12 100 ARG A N 1
ATOM 764 C CA . ARG A 1 100 ? -11.580 12.016 -1.460 1.00 97.12 100 ARG A CA 1
ATOM 765 C C . ARG A 1 100 ? -12.537 13.189 -1.658 1.00 97.12 100 ARG A C 1
ATOM 767 O O . ARG A 1 100 ? -13.170 13.633 -0.706 1.00 97.12 100 ARG A O 1
ATOM 774 N N . GLN A 1 101 ? -12.648 13.694 -2.887 1.00 96.88 101 GLN A N 1
ATOM 775 C CA . GLN A 1 101 ? -13.542 14.811 -3.202 1.00 96.88 101 GLN A CA 1
ATOM 776 C C . GLN A 1 101 ? -15.005 14.472 -2.914 1.00 96.88 101 GLN A C 1
ATOM 778 O O . GLN A 1 101 ? -15.723 15.307 -2.368 1.00 96.88 101 GLN A O 1
ATOM 783 N N . TYR A 1 102 ? -15.440 13.264 -3.267 1.00 97.19 102 TYR A N 1
ATOM 784 C CA . TYR A 1 102 ? -16.784 12.779 -2.989 1.00 97.19 102 TYR A CA 1
ATOM 785 C C . TYR A 1 102 ? -17.060 12.759 -1.484 1.00 97.19 102 TYR A C 1
ATOM 787 O O . TYR A 1 102 ? -18.027 13.374 -1.045 1.00 97.19 102 TYR A O 1
ATOM 795 N N . LEU A 1 103 ? -16.185 12.146 -0.682 1.00 96.38 103 LEU A N 1
ATOM 796 C CA . LEU A 1 103 ? -16.352 12.073 0.772 1.00 96.38 103 LEU A CA 1
ATOM 797 C C . LEU A 1 103 ? -16.391 13.466 1.419 1.00 96.38 103 LEU A C 1
ATOM 799 O O . LEU A 1 103 ? -17.264 13.723 2.246 1.00 96.38 103 LEU A O 1
ATOM 803 N N . CYS A 1 104 ? -15.530 14.393 0.984 1.00 95.06 104 CYS A N 1
ATOM 804 C CA . CYS A 1 104 ? -15.586 15.783 1.444 1.00 95.06 104 CYS A CA 1
ATOM 805 C C . CYS A 1 104 ? -16.916 16.465 1.082 1.00 95.06 104 CYS A C 1
ATOM 807 O O . CYS A 1 104 ? -17.483 17.170 1.911 1.00 95.06 104 CYS A O 1
ATOM 809 N N . LYS A 1 105 ? -17.443 16.250 -0.133 1.00 97.12 105 LYS A N 1
ATOM 810 C CA . LYS A 1 105 ? -18.757 16.785 -0.545 1.00 97.12 105 LYS A CA 1
ATOM 811 C C . LYS A 1 105 ? -19.910 16.201 0.272 1.00 97.12 105 LYS A C 1
ATOM 813 O O . LYS A 1 105 ? -20.894 16.893 0.492 1.00 97.12 105 LYS A O 1
ATOM 818 N N . GLN A 1 106 ? -19.781 14.957 0.730 1.00 96.31 106 GLN A N 1
ATOM 819 C CA . GLN A 1 106 ? -20.738 14.312 1.633 1.00 96.31 106 GLN A CA 1
ATOM 820 C C . GLN A 1 106 ? -20.584 14.762 3.100 1.00 96.31 106 GLN A C 1
ATOM 822 O O . GLN A 1 106 ? -21.265 14.228 3.970 1.00 96.31 106 GLN A O 1
ATOM 827 N N . GLY A 1 107 ? -19.691 15.714 3.398 1.00 94.69 107 GLY A N 1
ATOM 828 C CA . GLY A 1 107 ? -19.477 16.224 4.754 1.00 94.69 107 GLY A CA 1
ATOM 829 C C . GLY A 1 107 ? -18.744 15.255 5.685 1.00 94.69 107 GLY A C 1
ATOM 830 O O . GLY A 1 107 ? -18.820 15.411 6.899 1.00 94.69 107 GLY A O 1
ATOM 831 N N . VAL A 1 108 ? -18.048 14.247 5.146 1.00 94.44 108 VAL A N 1
ATOM 832 C CA . VAL A 1 108 ? -17.257 13.310 5.956 1.00 94.44 108 VAL A CA 1
ATOM 833 C C . VAL A 1 108 ? -15.983 14.000 6.438 1.00 94.44 108 VAL A C 1
ATOM 835 O O . VAL A 1 108 ? -15.183 14.461 5.619 1.00 94.44 108 VAL A O 1
ATOM 838 N N . ASP A 1 109 ? -15.760 14.020 7.755 1.00 94.31 109 ASP A N 1
ATOM 839 C CA . ASP A 1 109 ? -14.48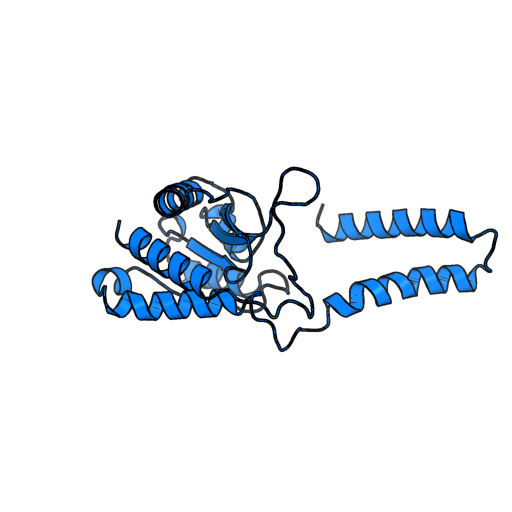8 14.467 8.322 1.00 94.31 109 ASP A CA 1
ATOM 840 C C . ASP A 1 109 ? -13.426 13.367 8.200 1.00 94.31 109 ASP A C 1
ATOM 842 O O . ASP A 1 109 ? -13.401 12.379 8.933 1.00 94.31 109 ASP A O 1
ATOM 846 N N . LEU A 1 110 ? -12.533 13.544 7.231 1.00 94.44 110 LEU A N 1
ATOM 847 C CA . LEU A 1 110 ? -11.448 12.608 6.959 1.00 94.44 110 LEU A CA 1
ATOM 848 C C . LEU A 1 110 ? -10.282 12.739 7.957 1.00 94.44 110 LEU A C 1
ATOM 850 O O . LEU A 1 110 ? -9.443 11.839 8.028 1.00 94.44 110 LEU A O 1
ATOM 854 N N . HIS A 1 111 ? -10.192 13.834 8.723 1.00 93.00 111 HIS A N 1
ATOM 855 C CA . HIS A 1 111 ? -9.117 14.020 9.700 1.00 93.00 111 HIS A CA 1
ATOM 856 C C . HIS A 1 111 ? -9.261 13.100 10.913 1.00 93.00 111 HIS A C 1
ATOM 858 O O . HIS A 1 111 ? -8.233 12.682 11.454 1.00 93.00 111 HIS A O 1
ATOM 864 N N . ASP A 1 112 ? -10.481 12.695 11.253 1.00 89.06 112 ASP A N 1
ATOM 865 C CA . ASP A 1 112 ? -10.758 11.745 12.336 1.00 89.06 112 ASP A CA 1
ATOM 866 C C . ASP A 1 112 ? -10.667 10.278 11.887 1.00 89.06 112 ASP A C 1
ATOM 868 O O . ASP A 1 112 ? -10.614 9.365 12.708 1.00 89.06 112 ASP A O 1
ATOM 872 N N . MET A 1 113 ? -10.576 10.021 10.579 1.00 92.81 113 MET A N 1
ATOM 873 C CA . MET A 1 113 ? -10.508 8.663 10.036 1.00 92.81 113 MET A CA 1
ATOM 874 C C . MET A 1 113 ? -9.078 8.118 9.979 1.00 92.81 113 MET A C 1
ATOM 876 O O . MET A 1 113 ? -8.144 8.803 9.555 1.00 92.81 113 MET A O 1
ATOM 880 N N . MET A 1 114 ? -8.901 6.838 10.306 1.00 94.75 114 MET A N 1
ATOM 881 C CA . MET A 1 114 ? -7.716 6.084 9.897 1.00 94.75 114 MET A CA 1
ATOM 882 C C . MET A 1 114 ? -7.892 5.625 8.444 1.00 94.75 114 MET A C 1
ATOM 884 O O . MET A 1 114 ? -8.778 4.828 8.148 1.00 94.75 114 MET A O 1
ATOM 888 N N . ILE A 1 115 ? -7.054 6.131 7.538 1.00 96.88 115 ILE A N 1
ATOM 889 C CA . ILE A 1 115 ? -7.099 5.794 6.109 1.00 96.88 115 ILE A CA 1
ATOM 890 C C . ILE A 1 115 ? -5.884 4.928 5.791 1.00 96.88 115 ILE A C 1
ATOM 892 O O . ILE A 1 115 ? -4.750 5.406 5.881 1.00 96.88 115 ILE A O 1
ATOM 896 N N . ILE A 1 116 ? -6.137 3.670 5.430 1.00 97.69 116 ILE A N 1
ATOM 897 C CA . ILE A 1 116 ? -5.116 2.668 5.115 1.00 97.69 116 ILE A CA 1
ATOM 898 C C . ILE A 1 116 ? -5.344 2.193 3.683 1.00 97.69 116 ILE A C 1
ATOM 900 O O . ILE A 1 116 ? -6.424 1.711 3.355 1.00 97.69 116 ILE A O 1
ATOM 904 N N . ASN A 1 117 ? -4.332 2.348 2.841 1.00 97.94 117 ASN A N 1
ATOM 905 C CA . ASN A 1 117 ? -4.301 1.808 1.491 1.00 97.94 117 ASN A CA 1
ATOM 906 C C . ASN A 1 117 ? -3.517 0.492 1.472 1.00 97.94 117 ASN A C 1
ATOM 908 O O . ASN A 1 117 ? -2.464 0.405 2.102 1.00 97.94 117 ASN A O 1
ATOM 912 N N . PHE A 1 118 ? -3.990 -0.506 0.737 1.00 98.06 118 PHE A N 1
ATOM 913 C CA . PHE A 1 118 ? -3.246 -1.746 0.520 1.00 98.06 118 PHE A CA 1
ATOM 914 C C . PHE A 1 118 ? -2.823 -1.802 -0.932 1.00 98.06 118 PHE A C 1
ATOM 916 O O . PHE A 1 118 ? -3.673 -1.802 -1.820 1.00 98.06 118 PHE A O 1
ATOM 923 N N . ASP A 1 119 ? -1.515 -1.818 -1.147 1.00 96.75 119 ASP A N 1
ATOM 924 C CA . ASP A 1 119 ? -0.930 -1.836 -2.476 1.00 96.75 119 ASP A CA 1
ATOM 925 C C . ASP A 1 119 ? 0.264 -2.781 -2.505 1.00 96.75 119 ASP A C 1
ATOM 927 O O . ASP A 1 119 ? 1.146 -2.682 -1.651 1.00 96.75 119 ASP A O 1
ATOM 931 N N . CYS A 1 120 ? 0.265 -3.728 -3.444 1.00 96.75 120 CYS A N 1
ATOM 932 C CA . CYS A 1 120 ? 1.323 -4.726 -3.581 1.00 96.75 120 CYS A CA 1
ATOM 933 C C . CYS A 1 120 ? 1.610 -5.469 -2.261 1.00 96.75 120 CYS A C 1
ATOM 935 O O . CYS A 1 120 ? 2.748 -5.556 -1.797 1.00 96.75 120 CYS A O 1
ATOM 937 N N . VAL A 1 121 ? 0.557 -5.975 -1.615 1.00 97.44 121 VAL A N 1
ATOM 938 C CA . VAL A 1 121 ? 0.619 -6.625 -0.293 1.00 97.44 121 VAL A CA 1
ATOM 939 C C . VAL A 1 121 ? 0.730 -8.149 -0.351 1.00 97.44 121 VAL A C 1
ATOM 941 O O . VAL A 1 121 ? 0.816 -8.807 0.684 1.00 97.44 121 VAL A O 1
ATOM 944 N N . GLY A 1 122 ? 0.701 -8.723 -1.550 1.00 95.94 122 GLY A N 1
ATOM 945 C CA . GLY A 1 122 ? 0.739 -10.164 -1.764 1.00 95.94 122 GLY A CA 1
ATOM 946 C C . GLY A 1 122 ? 2.150 -10.720 -1.882 1.00 95.94 122 GLY A C 1
ATOM 947 O O . GLY A 1 122 ? 2.363 -11.879 -1.547 1.00 95.94 122 GLY A O 1
ATOM 948 N N . TRP A 1 123 ? 3.130 -9.937 -2.333 1.00 96.19 123 TRP A N 1
ATOM 949 C CA . TRP A 1 123 ? 4.466 -10.449 -2.643 1.00 96.19 123 TRP A CA 1
ATOM 950 C C . TRP A 1 123 ? 5.587 -9.534 -2.148 1.00 96.19 123 TRP A C 1
ATOM 952 O O . TRP A 1 123 ? 5.582 -8.330 -2.384 1.00 96.19 123 TRP A O 1
ATOM 962 N N . GLY A 1 124 ? 6.571 -10.129 -1.471 1.00 94.50 124 GLY A N 1
ATOM 963 C CA . GLY A 1 124 ? 7.699 -9.436 -0.852 1.00 94.50 124 GLY A CA 1
ATOM 964 C C . GLY A 1 124 ? 8.039 -10.021 0.517 1.00 94.50 124 GLY A C 1
ATOM 965 O O . GLY A 1 124 ? 7.258 -10.769 1.105 1.00 94.50 124 GLY A O 1
ATOM 966 N N . GLN A 1 125 ? 9.227 -9.700 1.019 1.00 93.81 125 GLN A N 1
ATOM 967 C CA . GLN A 1 125 ? 9.740 -10.265 2.273 1.00 93.81 125 GLN A CA 1
ATOM 968 C C . GLN A 1 125 ? 9.288 -9.477 3.505 1.00 93.81 125 GLN A C 1
ATOM 970 O O . GLN A 1 125 ? 8.981 -10.062 4.546 1.00 93.81 125 GLN A O 1
ATOM 975 N N . VAL A 1 126 ? 9.258 -8.147 3.387 1.00 95.56 126 VAL A N 1
ATOM 976 C CA . VAL A 1 126 ? 9.090 -7.239 4.521 1.00 95.56 126 VAL A CA 1
ATOM 977 C C . VAL A 1 126 ? 7.847 -6.373 4.310 1.00 95.56 126 VAL A C 1
ATOM 979 O O . VAL A 1 126 ? 7.789 -5.645 3.315 1.00 95.56 126 VAL A O 1
ATOM 982 N N . PRO A 1 127 ? 6.867 -6.391 5.230 1.00 96.31 127 PRO A N 1
ATOM 983 C CA . PRO A 1 127 ? 5.808 -5.392 5.248 1.00 96.31 127 PRO A CA 1
ATOM 984 C C . PRO A 1 127 ? 6.382 -4.006 5.563 1.00 96.31 127 PRO A C 1
ATOM 986 O O . PRO A 1 127 ? 7.179 -3.819 6.485 1.00 96.31 127 PRO A O 1
ATOM 989 N N . VAL A 1 128 ? 5.943 -3.011 4.809 1.00 97.12 128 VAL A N 1
ATOM 990 C CA . VAL A 1 128 ? 6.384 -1.622 4.870 1.00 97.12 128 VAL A CA 1
ATOM 991 C C . VAL A 1 128 ? 5.165 -0.738 5.096 1.00 97.12 128 VAL A C 1
ATOM 993 O O . VAL A 1 128 ? 4.223 -0.745 4.306 1.00 97.12 128 VAL A O 1
ATOM 996 N N . VAL A 1 129 ? 5.193 0.044 6.175 1.00 97.50 129 VAL A N 1
ATOM 997 C CA . VAL A 1 129 ? 4.190 1.080 6.431 1.00 97.50 129 VAL A CA 1
ATOM 998 C C . VAL A 1 129 ? 4.663 2.402 5.846 1.00 97.50 129 VAL A C 1
ATOM 1000 O O . VAL A 1 129 ? 5.734 2.911 6.195 1.00 97.50 129 VAL A O 1
ATOM 1003 N N . CYS A 1 130 ? 3.832 2.963 4.974 1.00 96.69 130 CYS A N 1
ATOM 1004 C CA . CYS A 1 130 ? 4.129 4.138 4.173 1.00 96.69 130 CYS A CA 1
ATOM 1005 C C . CYS A 1 130 ? 3.279 5.332 4.611 1.00 96.69 130 CYS A C 1
ATOM 1007 O O . CYS A 1 130 ? 2.064 5.300 4.433 1.00 96.69 130 CYS A O 1
ATOM 1009 N N . PRO A 1 131 ? 3.851 6.390 5.215 1.00 96.75 131 PRO A N 1
ATOM 1010 C CA . PRO A 1 131 ? 3.083 7.561 5.625 1.00 96.75 131 PRO A CA 1
ATOM 1011 C C . PRO A 1 131 ? 2.857 8.543 4.467 1.00 96.75 131 PRO A C 1
ATOM 1013 O O . PRO A 1 131 ? 3.811 8.987 3.821 1.00 96.75 131 PRO A O 1
ATOM 1016 N N . ALA A 1 132 ? 1.627 9.036 4.326 1.00 93.00 132 ALA A N 1
ATOM 1017 C CA . ALA A 1 132 ? 1.323 10.247 3.574 1.00 93.00 132 ALA A CA 1
ATOM 1018 C C . ALA A 1 132 ? 1.157 11.431 4.541 1.00 93.00 132 ALA A C 1
ATOM 1020 O O . ALA A 1 132 ? 0.169 11.564 5.254 1.00 93.00 132 ALA A O 1
ATOM 1021 N N . GLY A 1 133 ? 2.132 12.343 4.557 1.00 89.88 133 GLY A N 1
ATOM 1022 C CA . GLY A 1 133 ? 2.037 13.571 5.354 1.00 89.88 133 GLY A CA 1
ATOM 1023 C C . GLY A 1 133 ? 2.367 13.351 6.831 1.00 89.88 133 GLY A C 1
ATOM 1024 O O . GLY A 1 133 ? 3.505 13.000 7.147 1.00 89.88 133 GLY A O 1
ATOM 1025 N N . LYS A 1 134 ? 1.422 13.631 7.742 1.00 88.06 134 LYS A N 1
ATOM 1026 C CA . LYS A 1 134 ? 1.647 13.480 9.192 1.00 88.06 134 LYS A CA 1
ATOM 1027 C C . LYS A 1 134 ? 1.773 11.997 9.550 1.00 88.06 134 LYS A C 1
ATOM 1029 O O . LYS A 1 134 ? 0.827 11.235 9.418 1.00 88.06 134 LYS A O 1
ATOM 1034 N N . ALA A 1 135 ? 2.929 11.607 10.078 1.00 91.00 135 ALA A N 1
ATOM 1035 C CA . ALA A 1 135 ? 3.259 10.209 10.349 1.00 91.00 135 ALA A CA 1
ATOM 1036 C C . ALA A 1 135 ? 2.666 9.634 11.654 1.00 91.00 135 ALA A C 1
ATOM 1038 O O . ALA A 1 135 ? 3.073 8.553 12.060 1.00 91.00 135 ALA A O 1
ATOM 1039 N N . SER A 1 136 ? 1.787 10.337 12.379 1.00 93.88 136 SER A N 1
ATOM 1040 C CA . SER A 1 136 ? 1.253 9.847 13.664 1.00 93.88 136 SER A CA 1
ATOM 1041 C C . SER A 1 136 ? 0.395 8.593 13.488 1.00 93.88 136 SER A C 1
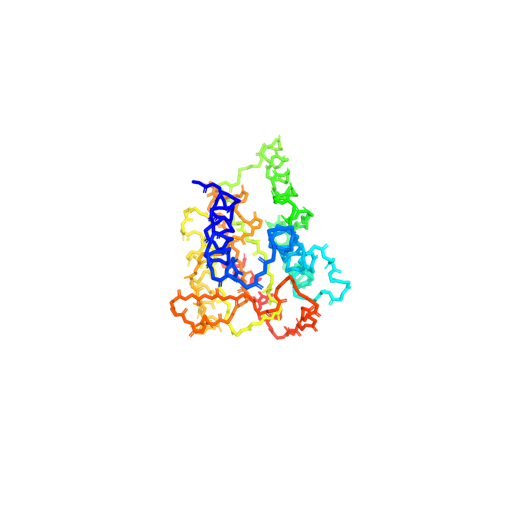ATOM 1043 O O . SER A 1 136 ? 0.683 7.578 14.110 1.00 93.88 136 SER A O 1
ATOM 1045 N N . LYS A 1 137 ? -0.589 8.640 12.585 1.00 94.12 137 LYS A N 1
ATOM 1046 C CA . LYS A 1 137 ? -1.471 7.512 12.245 1.00 94.12 137 LYS A CA 1
ATOM 1047 C C . LYS A 1 137 ? -0.693 6.326 11.673 1.00 94.12 137 LYS A C 1
ATOM 1049 O O . LYS A 1 137 ? -0.815 5.208 12.157 1.00 94.12 137 LYS A O 1
ATOM 1054 N N . ALA A 1 138 ? 0.205 6.595 10.726 1.00 95.81 138 ALA A N 1
ATOM 1055 C CA . ALA A 1 138 ? 1.108 5.583 10.183 1.00 95.81 138 ALA A CA 1
ATOM 1056 C C . ALA A 1 138 ? 1.973 4.924 11.275 1.00 95.81 138 ALA A C 1
ATOM 1058 O O . ALA A 1 138 ? 2.180 3.717 11.252 1.00 95.81 138 ALA A O 1
ATOM 1059 N N . ARG A 1 139 ? 2.462 5.690 12.263 1.00 96.38 139 ARG A N 1
ATOM 1060 C CA . ARG A 1 139 ? 3.228 5.135 13.390 1.00 96.38 139 ARG A CA 1
ATOM 1061 C C . ARG A 1 139 ? 2.382 4.273 14.325 1.00 96.38 139 ARG A C 1
ATOM 1063 O O . ARG A 1 139 ? 2.919 3.306 14.849 1.00 96.38 139 ARG A O 1
ATOM 1070 N N . GLN A 1 140 ? 1.099 4.590 14.510 1.00 95.50 140 GLN A N 1
ATOM 1071 C CA . GLN A 1 140 ? 0.173 3.737 15.268 1.00 95.50 140 GLN A CA 1
ATOM 1072 C C . GLN A 1 140 ? 0.003 2.382 14.577 1.00 95.50 140 GLN A C 1
ATOM 1074 O O . GLN A 1 140 ? 0.230 1.351 15.207 1.00 95.50 140 GLN A O 1
ATOM 1079 N N . LEU A 1 141 ? -0.292 2.390 13.271 1.00 96.00 141 LEU A N 1
ATOM 1080 C CA . LEU A 1 141 ? -0.397 1.161 12.484 1.00 96.00 141 LEU A CA 1
ATOM 1081 C C . LEU A 1 141 ? 0.917 0.371 12.518 1.00 96.00 141 LEU A C 1
ATOM 1083 O O . LEU A 1 141 ? 0.924 -0.815 12.817 1.00 96.00 141 LEU A O 1
ATOM 1087 N N . TRP A 1 142 ? 2.046 1.034 12.271 1.00 96.69 142 TRP A N 1
ATOM 1088 C CA . TRP A 1 142 ? 3.364 0.400 12.300 1.00 96.69 142 TRP A CA 1
ATOM 1089 C C . TRP A 1 142 ? 3.685 -0.251 13.649 1.00 96.69 142 TRP A C 1
ATOM 1091 O O . TRP A 1 142 ? 4.166 -1.381 13.674 1.00 96.69 142 TRP A O 1
ATOM 1101 N N . ALA A 1 143 ? 3.403 0.428 14.764 1.00 95.62 143 ALA A N 1
ATOM 1102 C CA . ALA A 1 143 ? 3.622 -0.125 16.097 1.00 95.62 143 ALA A CA 1
ATOM 1103 C C . ALA A 1 143 ? 2.757 -1.370 16.344 1.00 95.62 143 ALA A C 1
ATOM 1105 O O . ALA A 1 143 ? 3.266 -2.363 16.861 1.00 95.62 143 ALA A O 1
ATOM 1106 N N . HIS A 1 144 ? 1.490 -1.341 15.919 1.00 95.81 144 HIS A N 1
ATOM 1107 C CA . HIS A 1 144 ? 0.597 -2.493 16.019 1.00 95.81 144 HIS A CA 1
ATOM 1108 C C . HIS A 1 144 ? 1.096 -3.673 15.175 1.00 95.81 144 HIS A C 1
ATOM 1110 O O . HIS A 1 144 ? 1.270 -4.775 15.689 1.00 95.81 144 HIS A O 1
ATOM 1116 N N . LEU A 1 145 ? 1.421 -3.442 13.898 1.00 95.38 145 LEU A N 1
ATOM 1117 C CA . LEU A 1 145 ? 1.926 -4.497 13.014 1.00 95.38 145 LEU A CA 1
ATOM 1118 C C . LEU A 1 145 ? 3.217 -5.122 13.561 1.00 95.38 145 LEU A C 1
ATOM 1120 O O . LEU A 1 145 ? 3.376 -6.342 13.505 1.00 95.38 145 LEU A O 1
ATOM 1124 N N . ARG A 1 146 ? 4.107 -4.317 14.159 1.00 94.44 146 ARG A N 1
ATOM 1125 C CA . ARG A 1 146 ? 5.351 -4.807 14.774 1.00 94.44 146 ARG A CA 1
ATOM 1126 C C . ARG A 1 146 ? 5.152 -5.728 15.965 1.00 94.44 146 ARG A C 1
ATOM 1128 O O . ARG A 1 146 ? 6.027 -6.548 16.229 1.00 94.44 146 ARG A O 1
ATOM 1135 N N . ALA A 1 147 ? 4.040 -5.591 16.682 1.00 91.12 147 ALA A N 1
ATOM 1136 C CA . ALA A 1 147 ? 3.715 -6.499 17.773 1.00 91.12 147 ALA A CA 1
ATOM 1137 C C . ALA A 1 147 ? 3.413 -7.916 17.253 1.00 91.12 147 ALA A C 1
ATOM 1139 O O . ALA A 1 147 ? 3.733 -8.890 17.926 1.00 91.12 147 ALA A O 1
ATOM 1140 N N . SER A 1 148 ? 2.857 -8.029 16.040 1.00 86.31 148 SER A N 1
ATOM 1141 C CA . SER A 1 148 ? 2.550 -9.314 15.392 1.00 86.31 148 SER A CA 1
ATOM 1142 C C . SER A 1 148 ? 3.714 -9.896 14.574 1.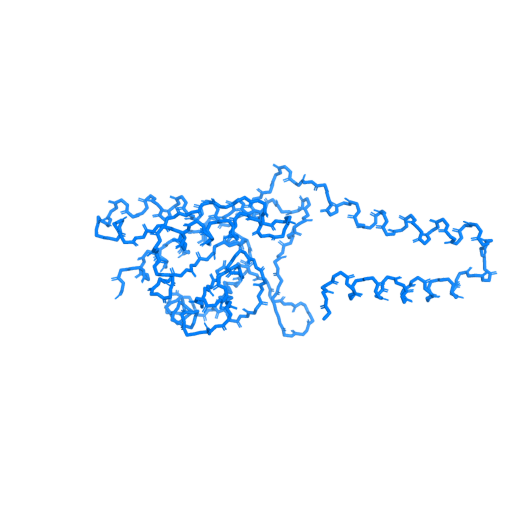00 86.31 148 SER A C 1
ATOM 1144 O O . SER A 1 148 ? 3.802 -11.109 14.397 1.00 86.31 148 SER A O 1
ATOM 1146 N N . ARG A 1 149 ? 4.615 -9.047 14.058 1.00 87.19 149 ARG A N 1
ATOM 1147 C CA . ARG A 1 149 ? 5.748 -9.442 13.208 1.00 87.19 149 ARG A CA 1
ATOM 1148 C C . ARG A 1 149 ? 6.935 -8.519 13.462 1.00 87.19 149 ARG A C 1
ATOM 1150 O O . ARG A 1 149 ? 6.852 -7.320 13.231 1.00 87.19 149 ARG A O 1
ATOM 1157 N N . LEU A 1 150 ? 8.063 -9.075 13.909 1.00 73.06 150 LEU A N 1
ATOM 1158 C CA . LEU A 1 150 ? 9.233 -8.284 14.329 1.00 73.06 150 LEU A CA 1
ATOM 1159 C C . LEU A 1 150 ? 9.801 -7.394 13.209 1.00 73.06 150 LEU A C 1
ATOM 1161 O O . LEU A 1 150 ? 10.274 -6.281 13.465 1.00 73.06 150 LEU A O 1
ATOM 1165 N N . GLU A 1 151 ? 9.720 -7.866 11.966 1.00 88.94 151 GLU A N 1
ATOM 1166 C CA . GLU A 1 151 ? 10.230 -7.174 10.785 1.00 88.94 151 GLU A CA 1
ATOM 1167 C C . GLU A 1 151 ? 9.106 -6.450 10.038 1.00 88.94 151 GLU A C 1
ATOM 1169 O O . GLU A 1 151 ? 8.605 -6.923 9.023 1.00 88.94 151 GLU A O 1
ATOM 1174 N N . VAL A 1 152 ? 8.718 -5.277 10.546 1.00 94.19 152 VAL A N 1
ATOM 1175 C CA . VAL A 1 152 ? 7.904 -4.301 9.802 1.00 94.19 152 VAL A CA 1
ATOM 1176 C C . VAL A 1 152 ? 8.706 -3.017 9.646 1.00 94.19 152 VAL A C 1
ATOM 1178 O O . VAL A 1 152 ? 9.143 -2.393 10.627 1.00 94.19 152 VAL A O 1
ATOM 1181 N N . ALA A 1 153 ? 8.902 -2.613 8.398 1.00 95.25 153 ALA A N 1
ATOM 1182 C CA . ALA A 1 153 ? 9.631 -1.414 8.038 1.00 95.25 153 ALA A CA 1
ATOM 1183 C C . ALA A 1 153 ? 8.727 -0.178 8.010 1.00 95.25 153 ALA A C 1
ATOM 1185 O O . ALA A 1 153 ? 7.503 -0.256 7.909 1.00 95.25 153 ALA A O 1
ATOM 1186 N N . PHE A 1 154 ? 9.363 0.988 8.075 1.00 94.25 154 PHE A N 1
ATOM 1187 C CA . PHE A 1 154 ? 8.712 2.280 7.916 1.00 94.25 154 PHE A CA 1
ATOM 1188 C C . PHE A 1 154 ? 9.472 3.063 6.849 1.00 94.25 154 PHE A C 1
ATOM 1190 O O . PHE A 1 154 ? 10.615 3.467 7.073 1.00 94.25 154 PHE A O 1
ATOM 1197 N N . ASN A 1 155 ? 8.879 3.235 5.671 1.00 93.44 155 ASN A N 1
ATOM 1198 C CA . ASN A 1 155 ? 9.524 3.915 4.546 1.00 93.44 155 ASN A CA 1
ATOM 1199 C C . ASN A 1 155 ? 8.500 4.715 3.736 1.00 93.44 155 ASN A C 1
ATOM 1201 O O . ASN A 1 155 ? 7.315 4.618 3.992 1.00 93.44 155 ASN A O 1
ATOM 1205 N N . LYS A 1 156 ? 8.926 5.545 2.785 1.00 90.94 156 LYS A N 1
ATOM 1206 C CA . LYS A 1 156 ? 8.018 6.287 1.904 1.00 90.94 156 LYS A CA 1
ATOM 1207 C C . LYS A 1 156 ? 7.982 5.639 0.532 1.00 90.94 156 LYS A C 1
ATOM 1209 O O . LYS A 1 156 ? 8.995 5.622 -0.159 1.00 90.94 156 LYS A O 1
ATOM 1214 N N . MET A 1 157 ? 6.802 5.188 0.133 1.00 90.31 157 MET A N 1
ATOM 1215 C CA . MET A 1 157 ? 6.510 4.707 -1.214 1.00 90.31 157 MET A CA 1
ATOM 1216 C C . MET A 1 157 ? 5.142 5.278 -1.605 1.00 90.31 157 MET A C 1
ATOM 1218 O O . MET A 1 157 ? 4.231 5.200 -0.782 1.00 90.31 157 MET A O 1
ATOM 1222 N N . PRO A 1 158 ? 5.009 5.952 -2.760 1.00 90.50 158 PRO A N 1
ATOM 1223 C CA . PRO A 1 158 ? 3.751 6.565 -3.175 1.00 90.50 158 PRO A CA 1
ATOM 1224 C C . PRO A 1 158 ? 2.748 5.508 -3.654 1.00 90.50 158 PRO A C 1
ATOM 1226 O O . PRO A 1 158 ? 3.156 4.481 -4.171 1.00 90.50 158 PRO A O 1
ATOM 1229 N N . SER A 1 159 ? 1.460 5.786 -3.443 1.00 94.38 159 SER A N 1
ATOM 1230 C CA . SER A 1 159 ? 0.289 5.042 -3.939 1.00 94.38 159 SER A CA 1
ATOM 1231 C C . SER A 1 159 ? -0.965 5.892 -3.622 1.00 94.38 159 SER A C 1
ATOM 1233 O O . SER A 1 159 ? -0.828 7.037 -3.167 1.00 94.38 159 SER A O 1
ATOM 1235 N N . ASP A 1 160 ? -2.181 5.363 -3.741 1.00 96.38 160 ASP A N 1
ATOM 1236 C CA . ASP A 1 160 ? -3.460 6.069 -3.542 1.00 96.38 160 ASP A CA 1
ATOM 1237 C C . ASP A 1 160 ? -3.609 6.825 -2.211 1.00 96.38 160 ASP A C 1
ATOM 1239 O O . ASP A 1 160 ? -4.230 7.892 -2.158 1.00 96.38 160 ASP A O 1
ATOM 1243 N N . HIS A 1 161 ? -2.989 6.347 -1.125 1.00 96.06 161 HIS A N 1
ATOM 1244 C CA . HIS A 1 161 ? -2.951 7.067 0.159 1.00 96.06 161 HIS A CA 1
ATOM 1245 C C . HIS A 1 161 ? -2.393 8.500 0.043 1.00 96.06 161 HIS A C 1
ATOM 1247 O O . HIS A 1 161 ? -2.718 9.365 0.861 1.00 96.06 161 HIS A O 1
ATOM 1253 N N . MET A 1 162 ? -1.598 8.799 -0.990 1.00 96.94 162 MET A N 1
ATOM 1254 C CA . MET A 1 162 ? -1.073 10.140 -1.255 1.00 96.94 162 MET A CA 1
ATOM 1255 C C . MET A 1 162 ? -2.169 11.160 -1.576 1.00 96.94 162 MET A C 1
ATOM 1257 O O . MET A 1 162 ? -2.002 12.345 -1.266 1.00 96.94 162 MET A O 1
ATOM 1261 N N . SER A 1 163 ? -3.312 10.721 -2.111 1.00 97.12 163 SER A N 1
ATOM 1262 C CA . SER A 1 163 ? -4.494 11.569 -2.296 1.00 97.12 163 SER A CA 1
ATOM 1263 C C . SER A 1 163 ? -5.017 12.125 -0.969 1.00 97.12 163 SER A C 1
ATOM 1265 O O . SER A 1 163 ? -5.568 13.224 -0.949 1.00 97.12 163 SER A O 1
ATOM 1267 N N . PHE A 1 164 ? -4.763 11.425 0.141 1.00 96.81 164 PHE A N 1
ATOM 1268 C CA . PHE A 1 164 ? -5.199 11.745 1.504 1.00 96.81 164 PHE A CA 1
ATOM 1269 C C . PHE A 1 164 ? -4.038 12.212 2.408 1.00 96.81 164 PHE A C 1
ATOM 1271 O O . PHE A 1 164 ? -4.020 12.022 3.629 1.00 96.81 164 PHE A O 1
ATOM 1278 N N . ARG A 1 165 ? -3.011 12.830 1.807 1.00 95.31 165 ARG A N 1
ATOM 1279 C CA . ARG A 1 165 ? -1.807 13.287 2.518 1.00 95.31 165 ARG A CA 1
ATOM 1280 C C . ARG A 1 165 ? -2.091 14.306 3.626 1.00 95.31 165 ARG A C 1
ATOM 1282 O O . ARG A 1 165 ? -1.340 14.369 4.600 1.00 95.31 165 ARG A O 1
ATOM 1289 N N . ARG A 1 166 ? -3.113 15.156 3.480 1.00 93.69 166 ARG A N 1
ATOM 1290 C CA . ARG A 1 166 ? -3.424 16.194 4.485 1.00 93.69 166 ARG A CA 1
ATOM 1291 C C . ARG A 1 166 ? -4.015 15.571 5.750 1.00 93.69 166 ARG A C 1
ATOM 1293 O O . ARG A 1 166 ? -3.806 16.083 6.847 1.00 93.69 166 ARG A O 1
ATOM 1300 N N . GLU A 1 167 ? -4.682 14.442 5.579 1.00 94.88 167 GLU A N 1
ATOM 1301 C CA . GLU A 1 167 ? -5.433 13.686 6.569 1.00 94.88 167 GLU A CA 1
ATOM 1302 C C . GLU A 1 167 ? -4.547 12.668 7.322 1.00 94.88 167 GLU A C 1
ATOM 1304 O O . GLU A 1 167 ? -4.961 12.101 8.336 1.00 94.88 167 GLU A O 1
ATOM 1309 N N . GLY A 1 168 ? -3.294 12.489 6.880 1.00 92.88 168 GLY A N 1
ATOM 1310 C CA . GLY A 1 168 ? -2.320 11.596 7.512 1.00 92.88 168 GLY A CA 1
ATOM 1311 C C . GLY A 1 168 ? -2.522 10.125 7.152 1.00 92.88 168 GLY A C 1
ATOM 1312 O O . GLY A 1 168 ? -2.256 9.265 7.991 1.00 92.88 168 GLY A O 1
ATOM 1313 N N . ALA A 1 169 ? -3.038 9.839 5.952 1.00 96.12 169 ALA A N 1
ATOM 1314 C CA . ALA A 1 169 ? -3.246 8.476 5.474 1.00 96.12 169 ALA A CA 1
ATOM 1315 C C . ALA A 1 169 ? -1.942 7.673 5.398 1.00 96.12 169 ALA A C 1
ATOM 1317 O O . ALA A 1 169 ? -0.836 8.222 5.386 1.00 96.12 169 ALA A O 1
ATOM 1318 N N . THR A 1 170 ? -2.068 6.355 5.325 1.00 97.06 170 THR A N 1
ATOM 1319 C CA . THR A 1 170 ? -0.930 5.445 5.232 1.00 97.06 170 THR A CA 1
ATOM 1320 C C . THR A 1 170 ? -1.201 4.328 4.232 1.00 97.06 170 THR A C 1
ATOM 1322 O O . THR A 1 170 ? -2.356 4.058 3.919 1.00 97.06 170 THR A O 1
ATOM 1325 N N . ALA A 1 171 ? -0.154 3.691 3.717 1.00 96.75 171 ALA A N 1
ATOM 1326 C CA . ALA A 1 171 ? -0.265 2.446 2.974 1.00 96.75 171 ALA A CA 1
ATOM 1327 C C . ALA A 1 171 ? 0.485 1.308 3.668 1.00 96.75 171 ALA A C 1
ATOM 1329 O O . ALA A 1 171 ? 1.511 1.544 4.306 1.00 96.75 171 ALA A O 1
ATOM 1330 N N . GLY A 1 172 ? -0.029 0.090 3.525 1.00 95.38 172 GLY A N 1
ATOM 1331 C CA . GLY 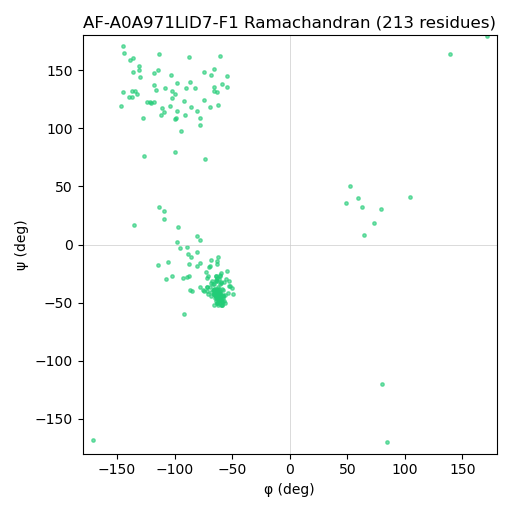A 1 172 ? 0.713 -1.144 3.742 1.00 95.38 172 GLY A CA 1
ATOM 1332 C C . GLY A 1 172 ? 1.155 -1.702 2.394 1.00 95.38 172 GLY A C 1
ATOM 1333 O O . GLY A 1 172 ? 0.332 -1.809 1.487 1.00 95.38 172 GLY A O 1
ATOM 1334 N N . ILE A 1 173 ? 2.440 -2.024 2.278 1.00 96.19 173 ILE A N 1
ATOM 1335 C CA . ILE A 1 173 ? 3.070 -2.576 1.070 1.00 96.19 173 ILE A CA 1
ATOM 1336 C C . ILE A 1 173 ? 3.986 -3.722 1.485 1.00 96.19 173 ILE A C 1
ATOM 1338 O O . ILE A 1 173 ? 4.566 -3.664 2.566 1.00 96.19 173 ILE A O 1
ATOM 1342 N N . PHE A 1 174 ? 4.164 -4.743 0.650 1.00 96.56 174 PHE A N 1
ATOM 1343 C CA . PHE A 1 174 ? 5.245 -5.711 0.823 1.00 96.56 174 PHE A CA 1
ATOM 1344 C C . PHE A 1 174 ? 6.389 -5.417 -0.145 1.00 96.56 174 PHE A C 1
ATOM 1346 O O . PHE A 1 174 ? 6.196 -5.177 -1.334 1.00 96.56 174 PHE A O 1
ATOM 1353 N N . GLY A 1 175 ? 7.609 -5.403 0.384 1.00 94.44 175 GLY A N 1
ATOM 1354 C CA . GLY A 1 175 ? 8.795 -5.075 -0.391 1.00 94.44 175 GLY A CA 1
ATOM 1355 C C . GLY A 1 175 ? 10.010 -5.885 0.022 1.00 94.44 175 GLY A C 1
ATOM 1356 O O . GLY A 1 175 ? 10.061 -6.498 1.090 1.00 94.44 175 GLY A O 1
ATOM 1357 N N . ASN A 1 176 ? 11.016 -5.856 -0.840 1.00 94.62 176 ASN A N 1
ATOM 1358 C CA . ASN A 1 176 ? 12.329 -6.417 -0.565 1.00 94.62 176 ASN A CA 1
ATOM 1359 C C . ASN A 1 176 ? 13.306 -5.284 -0.235 1.00 94.62 176 ASN A C 1
ATOM 1361 O O . ASN A 1 176 ? 13.192 -4.199 -0.819 1.00 94.62 176 ASN A O 1
ATOM 1365 N N . PRO A 1 177 ? 14.279 -5.507 0.665 1.00 92.19 177 PRO A N 1
ATOM 1366 C CA . PRO A 1 177 ? 15.360 -4.554 0.881 1.00 92.19 177 PRO A CA 1
ATOM 1367 C C . PRO A 1 177 ? 16.066 -4.232 -0.438 1.00 92.19 177 PRO A C 1
ATOM 1369 O O . PRO A 1 177 ? 16.351 -5.126 -1.238 1.00 92.19 177 PRO A O 1
ATOM 1372 N N . ALA A 1 178 ? 16.338 -2.951 -0.680 1.00 88.56 178 ALA A N 1
ATOM 1373 C CA . ALA A 1 178 ? 17.082 -2.528 -1.859 1.00 88.56 178 ALA A CA 1
ATOM 1374 C C . ALA A 1 178 ? 18.472 -3.184 -1.884 1.00 88.56 178 ALA A C 1
ATOM 1376 O O . ALA A 1 178 ? 19.155 -3.242 -0.863 1.00 88.56 178 ALA A O 1
ATOM 1377 N N . LEU A 1 179 ? 18.905 -3.640 -3.066 1.00 82.25 179 LEU A N 1
ATOM 1378 C CA . LEU A 1 179 ? 20.231 -4.249 -3.248 1.00 82.25 179 LEU A CA 1
ATOM 1379 C C . LEU A 1 179 ? 21.368 -3.269 -2.925 1.00 82.25 179 LEU A C 1
ATOM 1381 O O . LEU A 1 179 ? 22.447 -3.681 -2.509 1.00 82.25 179 LEU A O 1
ATOM 1385 N N . ILE A 1 180 ? 21.129 -1.973 -3.137 1.00 80.19 180 ILE A N 1
ATOM 1386 C CA . ILE A 1 180 ? 22.091 -0.900 -2.895 1.00 80.19 180 ILE A CA 1
ATOM 1387 C C . ILE A 1 180 ? 21.387 0.217 -2.120 1.00 80.19 180 ILE A C 1
ATOM 1389 O O . ILE A 1 180 ? 20.336 0.709 -2.531 1.00 80.19 180 ILE A O 1
ATOM 1393 N N . GLY A 1 181 ? 22.002 0.652 -1.019 1.00 79.38 181 GLY A N 1
ATOM 1394 C CA . GLY A 1 181 ? 21.512 1.754 -0.191 1.00 79.38 181 GLY A CA 1
ATOM 1395 C C . GLY A 1 181 ? 20.462 1.346 0.847 1.00 79.38 181 GLY A C 1
ATOM 1396 O O . GLY A 1 181 ? 20.243 0.172 1.127 1.00 79.38 181 GLY A O 1
ATOM 1397 N N . LYS A 1 182 ? 19.835 2.350 1.469 1.00 83.31 182 LYS A N 1
ATOM 1398 C CA . LYS A 1 182 ? 18.754 2.159 2.446 1.00 83.31 182 LYS A CA 1
ATOM 1399 C C . LYS A 1 182 ? 17.421 2.353 1.732 1.00 83.31 182 LYS A C 1
ATOM 1401 O O . LYS A 1 182 ? 17.136 3.459 1.280 1.00 83.31 182 LYS A O 1
ATOM 1406 N N . GLY A 1 183 ? 16.607 1.308 1.631 1.00 90.12 183 GLY A N 1
ATOM 1407 C CA . GLY A 1 183 ? 15.312 1.402 0.967 1.00 90.12 183 GLY A CA 1
ATOM 1408 C C . GLY A 1 183 ? 14.634 0.056 0.771 1.00 90.12 183 GLY A C 1
ATOM 1409 O O . GLY A 1 18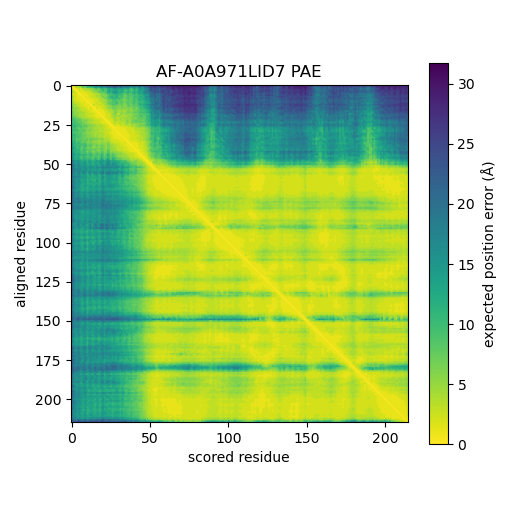3 ? 15.184 -0.984 1.125 1.00 90.12 183 GLY A O 1
ATOM 1410 N N . PHE A 1 184 ? 13.442 0.109 0.185 1.00 93.69 184 PHE A N 1
ATOM 1411 C CA . PHE A 1 184 ? 12.667 -1.057 -0.218 1.00 93.69 184 PHE A CA 1
ATOM 1412 C C . PHE A 1 184 ? 12.202 -0.866 -1.659 1.00 93.69 184 PHE A C 1
ATOM 1414 O O . PHE A 1 184 ? 12.004 0.269 -2.095 1.00 93.69 184 PHE A O 1
ATOM 1421 N N . TYR A 1 185 ? 12.034 -1.966 -2.383 1.00 92.69 185 TYR A N 1
ATOM 1422 C CA . TYR A 1 185 ? 11.413 -1.988 -3.705 1.00 92.69 185 TYR A CA 1
ATOM 1423 C C . TYR A 1 185 ? 10.352 -3.087 -3.757 1.00 92.69 185 TYR A C 1
ATOM 1425 O O . TYR A 1 185 ? 10.451 -4.078 -3.029 1.00 92.69 185 TYR A O 1
ATOM 1433 N N . ILE A 1 186 ? 9.351 -2.915 -4.620 1.00 93.31 186 ILE A N 1
ATOM 1434 C CA . ILE A 1 186 ? 8.339 -3.944 -4.867 1.00 93.31 186 ILE A CA 1
ATOM 1435 C C . ILE A 1 186 ? 8.900 -4.885 -5.941 1.00 93.31 186 ILE A C 1
ATOM 1437 O O . ILE A 1 186 ? 9.216 -4.431 -7.045 1.00 93.31 186 ILE A O 1
ATOM 1441 N N . PRO A 1 187 ? 9.091 -6.180 -5.645 1.00 90.38 187 PRO A N 1
ATOM 1442 C CA . PRO A 1 187 ? 9.603 -7.120 -6.630 1.00 90.38 187 PRO A CA 1
ATOM 1443 C C . PRO A 1 187 ? 8.612 -7.309 -7.785 1.00 90.38 187 PRO A C 1
ATOM 1445 O O . PRO A 1 187 ? 7.441 -7.587 -7.560 1.00 90.38 187 PRO A O 1
ATOM 1448 N N . ASN A 1 188 ? 9.116 -7.227 -9.021 1.00 90.06 188 ASN A N 1
ATOM 1449 C CA . ASN A 1 188 ? 8.383 -7.481 -10.271 1.00 90.06 188 ASN A CA 1
ATOM 1450 C C . ASN A 1 188 ? 7.216 -6.529 -10.609 1.00 90.06 188 ASN A C 1
ATOM 1452 O O . ASN A 1 188 ? 6.537 -6.788 -11.604 1.00 90.06 188 ASN A O 1
ATOM 1456 N N . VAL A 1 189 ? 7.015 -5.440 -9.861 1.00 89.19 189 VAL A N 1
ATOM 1457 C CA . VAL A 1 189 ? 5.971 -4.431 -10.133 1.00 89.19 189 VAL A CA 1
ATOM 1458 C C . VAL A 1 189 ? 6.063 -3.878 -11.565 1.00 89.19 189 VAL A C 1
ATOM 1460 O O . VAL A 1 189 ? 7.163 -3.778 -12.120 1.00 89.19 189 VAL A O 1
ATOM 1463 N N . HIS A 1 190 ? 4.915 -3.571 -12.177 1.00 85.88 190 HIS A N 1
ATOM 1464 C CA . HIS A 1 190 ? 4.778 -3.136 -13.579 1.00 85.88 190 HIS A CA 1
ATOM 1465 C C . HIS A 1 190 ? 5.522 -4.018 -14.601 1.00 85.88 190 HIS A C 1
ATOM 1467 O O . HIS A 1 190 ? 6.087 -3.538 -15.588 1.00 85.88 190 HIS A O 1
ATOM 1473 N N . SER A 1 191 ? 5.564 -5.332 -14.367 1.00 86.94 191 SER A N 1
ATOM 1474 C CA . SER A 1 191 ? 6.208 -6.272 -15.282 1.00 86.94 191 SER A CA 1
ATOM 1475 C C . SER A 1 191 ? 5.369 -7.526 -15.499 1.00 86.94 191 SER A C 1
ATOM 1477 O O . SER A 1 191 ? 4.545 -7.907 -14.670 1.00 86.94 191 SER A O 1
ATOM 1479 N N . ALA A 1 192 ? 5.651 -8.244 -16.589 1.00 87.19 192 ALA A N 1
ATOM 1480 C CA . ALA A 1 192 ? 5.061 -9.558 -16.858 1.00 87.19 192 ALA A CA 1
ATOM 1481 C C . ALA A 1 192 ? 5.419 -10.627 -15.802 1.00 87.19 192 ALA A C 1
ATOM 1483 O O . ALA A 1 192 ? 4.858 -11.718 -15.821 1.00 87.19 192 ALA A O 1
ATOM 1484 N N . ARG A 1 193 ? 6.369 -10.339 -14.899 1.00 90.06 193 ARG A N 1
ATOM 1485 C CA . ARG A 1 193 ? 6.749 -11.219 -13.784 1.00 90.06 193 ARG A CA 1
ATOM 1486 C C . ARG A 1 193 ? 5.929 -10.967 -12.522 1.00 90.06 193 ARG A C 1
ATOM 1488 O O . ARG A 1 193 ? 6.144 -11.660 -11.527 1.00 90.06 193 ARG A O 1
ATOM 1495 N N . ASP A 1 194 ? 5.018 -9.996 -12.539 1.00 91.62 194 ASP A N 1
ATOM 1496 C CA . ASP A 1 194 ? 4.028 -9.846 -11.479 1.00 91.62 194 ASP A CA 1
ATOM 1497 C C . ASP A 1 194 ? 2.966 -10.948 -11.599 1.00 91.62 194 ASP A C 1
ATOM 1499 O O . ASP A 1 194 ? 1.866 -10.751 -12.100 1.00 91.62 194 ASP A O 1
ATOM 1503 N N . ILE A 1 195 ? 3.362 -12.159 -11.226 1.00 94.69 195 ILE A N 1
ATOM 1504 C CA . ILE A 1 195 ? 2.552 -13.380 -11.292 1.00 94.69 195 ILE A CA 1
ATOM 1505 C C . ILE A 1 195 ? 2.686 -14.189 -9.998 1.00 94.69 195 ILE A C 1
ATOM 1507 O O . ILE A 1 195 ? 2.399 -15.384 -9.964 1.00 94.69 195 ILE A O 1
ATOM 1511 N N . HIS A 1 196 ? 3.177 -13.550 -8.936 1.00 95.00 196 HIS A N 1
ATOM 1512 C CA . HIS A 1 196 ? 3.401 -14.170 -7.640 1.00 95.00 196 HIS A CA 1
ATOM 1513 C C . HIS A 1 196 ? 2.535 -13.490 -6.589 1.00 95.00 196 HIS A C 1
ATOM 1515 O O . HIS A 1 196 ? 2.433 -12.269 -6.538 1.00 95.00 196 HIS A O 1
ATOM 1521 N N . LEU A 1 197 ? 1.934 -14.307 -5.734 1.00 95.69 197 LEU A N 1
ATOM 1522 C CA . LEU A 1 197 ? 1.191 -13.885 -4.561 1.00 95.69 197 LEU A CA 1
ATOM 1523 C C . LEU A 1 197 ? 1.432 -14.933 -3.481 1.00 95.69 197 LEU A C 1
ATOM 1525 O O . LEU A 1 197 ? 1.314 -16.128 -3.744 1.00 95.69 197 LEU A O 1
ATOM 1529 N N . ASP A 1 198 ? 1.777 -14.480 -2.284 1.00 96.81 198 ASP A N 1
ATOM 1530 C CA . ASP A 1 198 ? 1.909 -15.303 -1.093 1.00 96.81 198 ASP A CA 1
ATOM 1531 C C . ASP A 1 198 ? 0.630 -15.175 -0.248 1.00 96.81 198 ASP A C 1
ATOM 1533 O O . ASP A 1 198 ? 0.383 -14.129 0.366 1.00 96.81 198 ASP A O 1
ATOM 1537 N N . PRO A 1 199 ? -0.205 -16.228 -0.181 1.00 96.12 199 PRO A N 1
ATOM 1538 C CA . PRO A 1 199 ? -1.415 -16.213 0.630 1.00 96.12 199 PRO A CA 1
ATOM 1539 C C . PRO A 1 199 ? -1.147 -15.986 2.124 1.00 96.12 199 PRO A C 1
ATOM 1541 O O . PRO A 1 199 ? -2.027 -15.481 2.818 1.00 96.12 199 PRO A O 1
ATOM 1544 N N . GLN A 1 200 ? 0.048 -16.320 2.629 1.00 96.25 200 GLN A N 1
ATOM 1545 C CA . GLN A 1 200 ? 0.400 -16.113 4.036 1.00 96.25 200 GLN A CA 1
ATOM 1546 C C . GLN A 1 200 ? 0.534 -14.626 4.367 1.00 96.25 200 GLN A C 1
ATOM 1548 O O . GLN A 1 200 ? 0.099 -14.196 5.435 1.00 96.25 200 GLN A O 1
ATOM 1553 N N . ASN A 1 201 ? 1.058 -13.819 3.438 1.00 96.56 201 ASN A N 1
ATOM 1554 C CA . ASN A 1 201 ? 1.113 -12.366 3.603 1.00 96.56 201 ASN A CA 1
ATOM 1555 C C . ASN A 1 201 ? -0.297 -11.766 3.674 1.00 96.56 201 ASN A C 1
ATOM 1557 O O . ASN A 1 201 ? -0.569 -10.937 4.542 1.00 96.56 201 ASN A O 1
ATOM 1561 N N . ILE A 1 202 ? -1.213 -12.236 2.819 1.00 97.62 202 ILE A N 1
ATOM 1562 C CA . ILE A 1 202 ? -2.619 -11.809 2.826 1.00 97.62 202 ILE A CA 1
ATOM 1563 C C . ILE A 1 202 ? -3.318 -12.204 4.131 1.00 97.62 202 ILE A C 1
ATOM 1565 O O . ILE A 1 202 ? -4.029 -11.380 4.712 1.00 97.62 202 ILE A O 1
ATOM 1569 N N . ALA A 1 203 ? -3.124 -13.440 4.597 1.00 97.06 203 ALA A N 1
ATOM 1570 C CA . ALA A 1 203 ? -3.713 -13.928 5.842 1.00 97.06 203 ALA A CA 1
ATOM 1571 C C . ALA A 1 203 ? -3.216 -13.116 7.046 1.00 97.06 203 ALA A C 1
ATOM 1573 O O . ALA A 1 203 ? -4.027 -12.534 7.766 1.00 97.06 203 ALA A O 1
ATOM 1574 N N . TRP A 1 204 ? -1.893 -12.971 7.187 1.00 97.00 204 TRP A N 1
ATOM 1575 C CA . TRP A 1 204 ? -1.282 -12.178 8.255 1.00 97.00 204 TRP A CA 1
ATOM 1576 C C . TRP A 1 204 ? -1.761 -10.723 8.239 1.00 97.00 204 TRP A C 1
ATOM 1578 O O . TRP A 1 204 ? -2.103 -10.172 9.288 1.00 97.00 204 TRP A O 1
ATOM 1588 N N . LEU A 1 205 ? -1.817 -10.095 7.058 1.00 97.06 205 LEU A N 1
ATOM 1589 C CA . LEU A 1 205 ? -2.282 -8.716 6.929 1.00 97.06 205 LEU A CA 1
ATOM 1590 C C . LEU A 1 205 ? -3.751 -8.597 7.341 1.00 97.06 205 LEU A C 1
ATOM 1592 O O . LEU A 1 205 ? -4.106 -7.675 8.067 1.00 97.06 205 LEU A O 1
ATOM 1596 N N . THR A 1 206 ? -4.596 -9.534 6.907 1.00 96.62 206 THR A N 1
ATOM 1597 C CA . THR A 1 206 ? -6.023 -9.550 7.252 1.00 96.62 206 THR A CA 1
ATOM 1598 C C . THR A 1 206 ? -6.214 -9.619 8.764 1.00 96.62 206 THR A C 1
ATOM 1600 O O . THR A 1 206 ? -6.907 -8.774 9.327 1.00 96.62 206 THR A O 1
ATOM 1603 N N . GLU A 1 207 ? -5.572 -10.584 9.425 1.00 96.31 207 GLU A N 1
ATOM 1604 C CA . GLU A 1 207 ? -5.651 -10.765 10.879 1.00 96.31 207 GLU A CA 1
ATOM 1605 C C . GLU A 1 207 ? -5.149 -9.527 11.626 1.00 96.31 207 GLU A C 1
ATOM 1607 O O . GLU A 1 207 ? -5.832 -9.004 12.508 1.00 96.31 207 GLU A O 1
ATOM 1612 N N . SER A 1 208 ? -3.993 -9.002 11.215 1.00 96.62 208 SER A N 1
ATOM 1613 C CA . SER A 1 208 ? -3.381 -7.825 11.833 1.00 96.62 208 SER A CA 1
ATOM 1614 C C . SER A 1 208 ? -4.247 -6.573 11.695 1.00 96.62 208 SER A C 1
ATOM 1616 O O . SER A 1 208 ? -4.360 -5.785 12.629 1.00 96.62 208 SER A O 1
ATOM 1618 N N . ILE A 1 209 ? -4.888 -6.369 10.542 1.00 96.50 209 ILE A N 1
ATOM 1619 C CA . ILE A 1 209 ? -5.737 -5.195 10.315 1.00 96.50 209 ILE A CA 1
ATOM 1620 C C . ILE A 1 209 ? -7.064 -5.315 11.060 1.00 96.50 209 ILE A C 1
ATOM 1622 O O . ILE A 1 209 ? -7.518 -4.330 11.640 1.00 96.50 209 ILE A O 1
ATOM 1626 N N . VAL A 1 210 ? -7.675 -6.501 11.092 1.00 95.75 210 VAL A N 1
ATOM 1627 C CA . VAL A 1 210 ? -8.898 -6.722 11.878 1.00 95.75 210 VAL A CA 1
ATOM 1628 C C . VAL A 1 210 ? -8.615 -6.500 13.363 1.00 95.75 210 VAL A C 1
ATOM 1630 O O . VAL A 1 210 ? -9.358 -5.763 14.008 1.00 95.75 210 VAL A O 1
ATOM 1633 N N . SER A 1 211 ? -7.503 -7.036 13.881 1.00 95.19 211 SER A N 1
ATOM 1634 C CA . SER A 1 211 ? -7.080 -6.801 15.266 1.00 95.19 211 SER A CA 1
ATOM 1635 C C . SER A 1 211 ? -6.805 -5.324 15.553 1.00 95.19 211 SER A C 1
ATOM 1637 O O . SER A 1 211 ? -7.145 -4.851 16.633 1.00 95.19 211 SER A O 1
ATOM 1639 N N . PHE A 1 212 ? -6.214 -4.590 14.609 1.00 95.00 212 PHE A N 1
ATOM 1640 C CA . PHE A 1 212 ? -5.977 -3.154 14.749 1.00 95.00 212 PHE A CA 1
ATOM 1641 C C . PHE A 1 212 ? -7.275 -2.340 14.780 1.00 95.00 212 PHE A C 1
ATOM 1643 O O . PHE A 1 212 ? -7.351 -1.318 15.452 1.00 95.00 212 PHE A O 1
ATOM 1650 N N . CYS A 1 213 ? -8.303 -2.766 14.046 1.00 92.38 213 CYS A N 1
ATOM 1651 C CA . CYS A 1 213 ? -9.607 -2.109 14.087 1.00 92.38 213 CYS A CA 1
ATOM 1652 C C . CYS A 1 213 ? -10.375 -2.373 15.391 1.00 92.38 213 CYS A C 1
ATOM 1654 O O . CYS A 1 213 ? -11.255 -1.577 15.720 1.00 92.38 213 CYS A O 1
ATOM 1656 N N . ASP A 1 214 ? -10.074 -3.470 16.091 1.00 89.38 214 ASP A N 1
ATOM 1657 C CA . ASP A 1 214 ? -10.726 -3.864 17.349 1.00 89.38 214 ASP A CA 1
ATOM 1658 C C . ASP A 1 214 ? -10.086 -3.261 18.610 1.00 89.38 214 ASP A C 1
ATOM 1660 O O . ASP A 1 214 ? -10.716 -3.247 19.666 1.00 89.38 214 ASP A O 1
ATOM 1664 N N . SER A 1 215 ? -8.849 -2.757 18.508 1.00 81.75 215 SER A N 1
ATOM 1665 C CA . SER A 1 215 ? -8.109 -2.115 19.608 1.00 81.75 215 SER A CA 1
ATOM 1666 C C . SER A 1 215 ? -8.497 -0.656 19.830 1.00 81.75 215 SER A C 1
ATOM 1668 O O . SER A 1 215 ? -8.600 -0.250 21.008 1.00 81.75 215 SER A O 1
#

Sequence (215 aa):
MSTGVIIGLVLVGLGELFHKALAPYLPLPVLLALQLLLPVIVFLPLFIPNKHCLNDNTSGVIALLNIARALNDYPNLRRRVRLALVDLEEVGLVGSRHLRQYLCKQGVDLHDMMIINFDCVGWGQVPVVCPAGKASKARQLWAHLRASRLEVAFNKMPSDHMSFRREGATAGIFGNPALIGKGFYIPNVHSARDIHLDPQNIAWLTESIVSFCDS

Mean predicted aligned error: 7.83 Å

Solvent-accessible surface area (backbone atoms only — not comparable to full-atom values): 11861 Å² total; per-residue (Å²): 132,60,72,68,57,55,52,51,52,51,52,50,53,51,46,52,54,51,46,68,72,41,52,90,81,47,59,67,74,58,53,55,49,48,65,58,46,49,55,48,68,69,49,50,62,64,72,54,82,53,92,63,41,32,13,75,49,45,21,21,54,53,32,53,52,48,38,58,58,56,33,67,83,34,70,72,51,50,75,73,60,83,88,84,90,71,51,54,51,94,76,71,30,48,30,39,43,49,52,52,53,50,41,50,75,71,68,51,70,56,68,82,46,89,49,76,32,58,43,28,36,14,35,59,81,31,44,29,34,16,49,16,66,52,51,64,57,28,47,51,53,44,54,56,49,34,74,80,37,87,70,53,47,78,50,83,68,91,58,56,28,54,66,38,22,93,43,19,10,14,29,42,28,18,19,35,74,37,95,73,75,91,54,66,43,58,74,44,63,82,37,86,67,22,64,48,63,39,68,65,45,35,50,52,49,32,53,53,50,54,53,60,71,73,107

Secondary structure (DSSP, 8-state):
--HHHHHHHHHHHHHHHHHHHHTTTS-HHHHHHHHHHHHHHHHGGGGS--TT-SSTTHHHHHHHHHHHHHGGG-HHHHTT--------STTTSHHHHHHHHHHHHTT--SSSS--EEE-S-SS-SEEEEEE-S--HHHHHHHHHHHHH-S--EE----SGGGGGTTTT-EEEEEEEEPSSSS-EE-TTTTSTT-----HHHHHHHHHHHHHHHH-

Nearest PDB structures (foldseek):
  3k9t-assembly1_A  TM=6.496E-01  e=3.115E-03  Clostridium acetobutylicum
  5ivp-assembly1_A  TM=4.003E-01  e=1.802E+00  Vibrio cholerae O1 biovar El Tor str. N16961
  4zxp-assembly3_A  TM=3.952E-01  e=2.281E+00  Vibrio cholerae O1 biovar El Tor str. N16961